Protein AF-A0A2V9KAE6-F1 (afdb_monomer_lite)

pLDDT: mean 86.67, std 17.2, range [32.69, 98.25]

Secondary structure (DSSP, 8-state):
-----------------------PPPTT--EEEEEEEEE-SSSSSSPEEEEEEEEESSTTS--EEEEEEEETTEEEEEEEE-STTTHHHHTSTTSSTT--SHHHHHHHIIIIIGGGSSEEEPP--TTSGGG-TT-TTSHHHHHHHHHHHTT---HHHHHHHHHHHHHHHHTT--EEE--BSSSS-BS-EEEEETTTTEEEEEE--

Structure (mmCIF, N/CA/C/O backbone):
data_AF-A0A2V9KAE6-F1
#
_entry.id   AF-A0A2V9KAE6-F1
#
loop_
_atom_site.group_PDB
_atom_site.id
_atom_site.type_symbol
_atom_site.label_atom_id
_atom_site.label_alt_id
_atom_site.label_comp_id
_atom_site.label_asym_id
_atom_site.label_entity_id
_atom_site.label_seq_id
_atom_site.pdbx_PDB_ins_code
_atom_site.Cartn_x
_atom_site.Cartn_y
_atom_site.Cartn_z
_atom_site.occupancy
_atom_site.B_iso_or_equiv
_atom_site.auth_seq_id
_atom_site.auth_comp_id
_atom_site.auth_asym_id
_atom_site.auth_atom_id
_atom_site.pdbx_PDB_model_num
ATOM 1 N N . MET A 1 1 ? 48.664 -62.049 -4.808 1.00 36.91 1 MET A N 1
ATOM 2 C CA . MET A 1 1 ? 49.756 -61.188 -5.326 1.00 36.91 1 MET A CA 1
ATOM 3 C C . MET A 1 1 ? 49.578 -61.074 -6.838 1.00 36.91 1 MET A C 1
ATOM 5 O O . MET A 1 1 ? 49.327 -62.129 -7.405 1.00 36.91 1 MET A O 1
ATOM 9 N N . PRO A 1 2 ? 49.727 -59.922 -7.524 1.00 39.69 2 PRO A N 1
ATOM 10 C CA . PRO A 1 2 ? 49.912 -58.539 -7.072 1.00 39.69 2 PRO A CA 1
ATOM 11 C C . PRO A 1 2 ? 48.935 -57.511 -7.727 1.00 39.69 2 PRO A C 1
ATOM 13 O O . PRO A 1 2 ? 48.211 -57.827 -8.659 1.00 39.69 2 PRO A O 1
ATOM 16 N N . ARG A 1 3 ? 49.046 -56.255 -7.256 1.00 35.97 3 ARG A N 1
ATOM 17 C CA . ARG A 1 3 ? 48.859 -54.954 -7.949 1.00 35.97 3 ARG A CA 1
ATOM 18 C C . ARG A 1 3 ? 47.460 -54.479 -8.378 1.00 35.97 3 ARG A C 1
ATOM 20 O O . ARG A 1 3 ? 46.882 -54.930 -9.354 1.00 35.97 3 ARG A O 1
ATOM 27 N N . GLY A 1 4 ? 47.058 -53.375 -7.749 1.00 32.69 4 GLY A N 1
ATOM 28 C CA . GLY A 1 4 ? 46.099 -52.412 -8.281 1.00 32.69 4 GLY A CA 1
ATOM 29 C C . GLY A 1 4 ? 46.209 -51.087 -7.531 1.00 32.69 4 GLY A C 1
ATOM 30 O O . GLY A 1 4 ? 45.397 -50.808 -6.658 1.00 32.69 4 GLY A O 1
ATOM 31 N N . ALA A 1 5 ? 47.249 -50.301 -7.825 1.00 42.62 5 ALA A N 1
ATOM 32 C CA . ALA A 1 5 ? 47.353 -48.917 -7.372 1.00 42.62 5 ALA A CA 1
ATOM 33 C C . ALA A 1 5 ? 46.258 -48.089 -8.060 1.00 42.62 5 ALA A C 1
ATOM 35 O O . ALA A 1 5 ? 46.174 -48.085 -9.288 1.00 42.62 5 ALA A O 1
ATOM 36 N N . ARG A 1 6 ? 45.417 -47.400 -7.284 1.00 40.97 6 ARG A N 1
ATOM 37 C CA . ARG A 1 6 ? 44.503 -46.380 -7.804 1.00 40.97 6 ARG A CA 1
ATOM 38 C C . ARG A 1 6 ? 44.942 -45.022 -7.282 1.00 40.97 6 ARG A C 1
ATOM 40 O O . ARG A 1 6 ? 44.901 -44.757 -6.085 1.00 40.97 6 ARG A O 1
ATOM 47 N N . SER A 1 7 ? 45.418 -44.221 -8.225 1.00 38.22 7 SER A N 1
ATOM 48 C CA . SER A 1 7 ? 45.827 -42.834 -8.077 1.00 38.22 7 SER A CA 1
ATOM 49 C C . SER A 1 7 ? 44.697 -41.970 -7.519 1.00 38.22 7 SER A C 1
ATOM 51 O O . SER A 1 7 ? 43.558 -42.056 -7.979 1.00 38.22 7 SER A O 1
ATOM 53 N N . LEU A 1 8 ? 45.044 -41.104 -6.564 1.00 38.28 8 LEU A N 1
ATOM 54 C CA . LEU A 1 8 ? 44.245 -39.941 -6.197 1.00 38.28 8 LEU A CA 1
ATOM 55 C C . LEU A 1 8 ? 44.162 -38.994 -7.401 1.00 38.28 8 LEU A C 1
ATOM 57 O O . LEU A 1 8 ? 45.191 -38.546 -7.904 1.00 38.28 8 LEU A O 1
ATOM 61 N N . ALA A 1 9 ? 42.946 -38.646 -7.813 1.00 39.38 9 ALA A N 1
ATOM 62 C CA . ALA A 1 9 ? 42.693 -37.466 -8.627 1.00 39.38 9 ALA A CA 1
ATOM 63 C C . ALA A 1 9 ? 42.133 -36.378 -7.703 1.00 39.38 9 ALA A C 1
ATOM 65 O O . ALA A 1 9 ? 40.979 -36.432 -7.284 1.00 39.38 9 ALA A O 1
ATOM 66 N N . VAL A 1 10 ? 42.983 -35.414 -7.352 1.00 39.69 10 VAL A N 1
ATOM 67 C CA . VAL A 1 10 ? 42.568 -34.154 -6.734 1.00 39.69 10 VAL A CA 1
ATOM 68 C C . VAL A 1 10 ? 42.030 -33.282 -7.864 1.00 39.69 10 VAL A C 1
ATOM 70 O O . VAL A 1 10 ? 42.794 -32.755 -8.667 1.00 39.69 10 VAL A O 1
ATOM 73 N N . LEU A 1 11 ? 40.706 -33.181 -7.963 1.00 40.12 11 LEU A N 1
ATOM 74 C CA . LEU A 1 11 ? 40.039 -32.210 -8.824 1.00 40.12 11 LEU A CA 1
ATOM 75 C C . LEU A 1 11 ? 39.982 -30.880 -8.072 1.00 40.12 11 LEU A C 1
ATOM 77 O O . LEU A 1 11 ? 39.061 -30.606 -7.305 1.00 40.12 11 LEU A O 1
ATOM 81 N N . THR A 1 12 ? 41.003 -30.056 -8.284 1.00 44.03 12 THR A N 1
ATOM 82 C CA . THR A 1 12 ? 40.971 -28.619 -8.016 1.00 44.03 12 THR A CA 1
ATOM 83 C C . THR A 1 12 ? 39.949 -27.983 -8.957 1.00 44.03 12 THR A C 1
ATOM 85 O O . THR A 1 12 ? 40.260 -27.579 -10.075 1.00 44.03 12 THR A O 1
ATOM 88 N N . GLY A 1 13 ? 38.693 -27.934 -8.514 1.00 38.41 13 GLY A N 1
ATOM 89 C CA . GLY A 1 13 ? 37.654 -27.138 -9.150 1.00 38.41 13 GLY A CA 1
ATOM 90 C C . GLY A 1 13 ? 37.946 -25.660 -8.923 1.00 38.41 13 GLY A C 1
ATOM 91 O O . GLY A 1 13 ? 37.670 -25.126 -7.852 1.00 38.41 13 GLY A O 1
ATOM 92 N N . ALA A 1 14 ? 38.532 -25.008 -9.924 1.00 42.75 14 ALA A N 1
ATOM 93 C CA . ALA A 1 14 ? 38.580 -23.559 -9.993 1.00 42.75 14 ALA A CA 1
ATOM 94 C C . ALA A 1 14 ? 37.137 -23.032 -10.047 1.00 42.75 14 ALA A C 1
ATOM 96 O O . ALA A 1 14 ? 36.443 -23.214 -11.048 1.00 42.75 14 ALA A O 1
ATOM 97 N N . LEU A 1 15 ? 36.677 -22.393 -8.966 1.00 41.81 15 LEU A N 1
ATOM 98 C CA . LEU A 1 15 ? 35.496 -21.540 -9.014 1.00 41.81 15 LEU A CA 1
ATOM 99 C C . LEU A 1 15 ? 35.816 -20.368 -9.945 1.00 41.81 15 LEU A C 1
ATOM 101 O O . LEU A 1 15 ? 36.461 -19.395 -9.556 1.00 41.81 15 LEU A O 1
ATOM 105 N N . LEU A 1 16 ? 35.361 -20.472 -11.191 1.00 43.22 16 LEU A N 1
ATOM 106 C CA . LEU A 1 16 ? 35.148 -19.315 -12.044 1.00 43.22 16 LEU A CA 1
ATOM 107 C C . LEU A 1 16 ? 34.057 -18.477 -11.376 1.00 43.22 16 LEU A C 1
ATOM 109 O O . LEU A 1 16 ? 32.868 -18.772 -11.489 1.00 43.22 16 LEU A O 1
ATOM 113 N N . ALA A 1 17 ? 34.478 -17.448 -10.644 1.00 42.97 17 ALA A N 1
ATOM 114 C CA . ALA A 1 17 ? 33.617 -16.344 -10.266 1.00 42.97 17 ALA A CA 1
ATOM 115 C C . ALA A 1 17 ? 33.160 -15.665 -11.564 1.00 42.97 17 ALA A C 1
ATOM 117 O O . ALA A 1 17 ? 33.850 -14.813 -12.123 1.00 42.97 17 ALA A O 1
ATOM 118 N N . GLY A 1 18 ? 32.021 -16.115 -12.089 1.00 39.06 18 GLY A N 1
ATOM 119 C CA . GLY A 1 18 ? 31.332 -15.443 -13.172 1.00 39.06 18 GLY A CA 1
ATOM 120 C C . GLY A 1 18 ? 30.967 -14.044 -12.702 1.00 39.06 18 GLY A C 1
ATOM 121 O O . GLY A 1 18 ? 30.082 -13.872 -11.867 1.00 39.06 18 GLY A O 1
ATOM 122 N N . LEU A 1 19 ? 31.672 -13.047 -13.233 1.00 41.91 19 LEU A N 1
ATOM 123 C CA . LEU A 1 19 ? 31.212 -11.669 -13.293 1.00 41.91 19 LEU A CA 1
ATOM 124 C C . LEU A 1 19 ? 29.845 -11.694 -13.978 1.00 41.91 19 LEU A C 1
ATOM 126 O O . LEU A 1 19 ? 29.756 -11.773 -15.202 1.00 41.91 19 LEU A O 1
ATOM 130 N N . SER A 1 20 ? 28.778 -11.703 -13.182 1.00 36.53 20 SER A N 1
ATOM 131 C CA . SER A 1 20 ? 27.414 -11.609 -13.681 1.00 36.53 20 SER A CA 1
ATOM 132 C C . SER A 1 20 ? 27.235 -10.194 -14.225 1.00 36.53 20 SER A C 1
ATOM 134 O O . SER A 1 20 ? 26.871 -9.265 -13.502 1.00 36.53 20 SER A O 1
ATOM 136 N N . CYS A 1 21 ? 27.599 -9.995 -15.495 1.00 46.00 21 CYS A N 1
ATOM 137 C CA . CYS A 1 21 ? 27.176 -8.835 -16.258 1.00 46.00 21 CYS A CA 1
ATOM 138 C C . CYS A 1 21 ? 25.651 -8.811 -16.170 1.00 46.00 21 CYS A C 1
ATOM 140 O O . CYS A 1 21 ? 24.989 -9.662 -16.760 1.00 46.00 21 CYS A O 1
ATOM 142 N N . ARG A 1 22 ? 25.100 -7.866 -15.398 1.00 51.75 22 ARG A N 1
ATOM 143 C CA . ARG A 1 22 ? 23.669 -7.557 -15.383 1.00 51.75 22 ARG A CA 1
ATOM 144 C C . ARG A 1 22 ? 23.291 -7.140 -16.805 1.00 51.75 22 ARG A C 1
ATOM 146 O O . ARG A 1 22 ? 23.444 -5.982 -17.177 1.00 51.75 22 ARG A O 1
ATOM 153 N N . HIS A 1 23 ? 22.913 -8.108 -17.631 1.00 60.72 23 HIS A N 1
ATOM 154 C CA . HIS A 1 23 ? 22.493 -7.866 -18.998 1.00 60.72 23 HIS A CA 1
ATOM 155 C C . HIS A 1 23 ? 21.131 -7.180 -18.920 1.00 60.72 23 HIS A C 1
ATOM 157 O O . HIS A 1 23 ? 20.137 -7.803 -18.546 1.00 60.72 23 HIS A O 1
ATOM 163 N N . VAL A 1 24 ? 21.104 -5.875 -19.189 1.00 65.62 24 VAL A N 1
ATOM 164 C CA . VAL A 1 24 ? 19.847 -5.161 -19.414 1.00 65.62 24 VAL A CA 1
ATOM 165 C C . VAL A 1 24 ? 19.240 -5.783 -20.676 1.00 65.62 24 VAL A C 1
ATOM 167 O O . VAL A 1 24 ? 19.932 -5.808 -21.697 1.00 65.62 24 VAL A O 1
ATOM 170 N N . PRO A 1 25 ? 18.021 -6.349 -20.614 1.00 67.25 25 PRO A N 1
ATOM 171 C CA . PRO A 1 25 ? 17.408 -6.968 -21.779 1.00 67.25 25 PRO A CA 1
ATOM 172 C C . PRO A 1 25 ? 17.311 -5.965 -22.930 1.00 67.25 25 PRO A C 1
ATOM 174 O O . PRO A 1 25 ? 17.174 -4.763 -22.679 1.00 67.25 25 PRO A O 1
ATOM 177 N N . PRO A 1 26 ? 17.338 -6.431 -24.187 1.00 74.69 26 PRO A N 1
ATOM 178 C CA . PRO A 1 26 ? 17.047 -5.574 -25.322 1.00 74.69 26 PRO A CA 1
ATOM 179 C C . PRO A 1 26 ? 15.709 -4.830 -25.140 1.00 74.69 26 PRO A C 1
ATOM 181 O O . PRO A 1 26 ? 14.767 -5.428 -24.614 1.00 74.69 26 PRO A O 1
ATOM 184 N N . PRO A 1 27 ? 15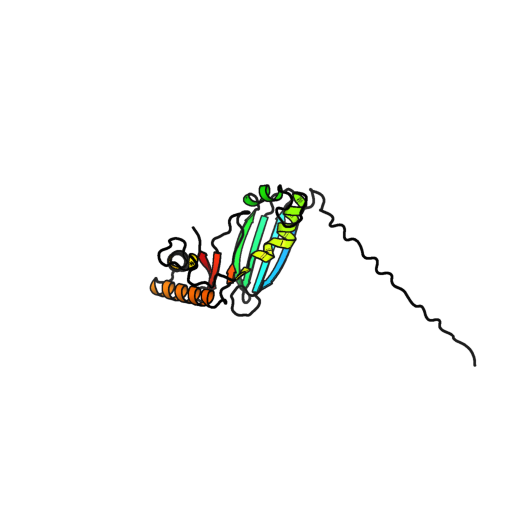.592 -3.581 -25.625 1.00 73.00 27 PRO A N 1
ATOM 185 C CA . PRO A 1 27 ? 14.381 -2.754 -25.572 1.00 73.00 27 PRO A CA 1
ATOM 186 C C . PRO A 1 27 ? 13.070 -3.469 -25.922 1.00 73.00 27 PRO A C 1
ATOM 188 O O . PRO A 1 27 ? 12.042 -3.211 -25.301 1.00 73.00 27 PRO A O 1
ATOM 191 N N . GLU A 1 28 ? 13.111 -4.384 -26.890 1.00 81.06 28 GLU A N 1
ATOM 192 C CA . GLU A 1 28 ? 11.939 -5.111 -27.397 1.00 81.06 28 GLU A CA 1
ATOM 193 C C . GLU A 1 28 ? 11.524 -6.309 -26.537 1.00 81.06 28 GLU A C 1
ATOM 195 O O . GLU A 1 28 ? 10.551 -6.987 -26.846 1.00 81.06 28 GLU A O 1
ATOM 200 N N . THR A 1 29 ? 12.246 -6.588 -25.451 1.00 83.62 29 THR A N 1
ATOM 201 C CA . THR A 1 29 ? 11.921 -7.715 -24.575 1.00 83.62 29 THR A CA 1
ATOM 202 C C . THR A 1 29 ? 10.649 -7.391 -23.788 1.00 83.62 29 THR A C 1
ATOM 204 O O . THR A 1 29 ? 10.664 -6.398 -23.046 1.00 83.62 29 THR A O 1
ATOM 207 N N . PRO A 1 30 ? 9.576 -8.194 -23.913 1.00 89.19 30 PRO A N 1
ATOM 208 C CA . PRO A 1 30 ? 8.393 -8.039 -23.079 1.00 89.19 30 PRO A CA 1
ATOM 209 C C . PRO A 1 30 ? 8.723 -8.350 -21.616 1.00 89.19 30 PRO A C 1
ATOM 211 O O . PRO A 1 30 ? 9.639 -9.121 -21.313 1.00 89.19 30 PRO A O 1
ATOM 214 N N . LEU A 1 31 ? 7.964 -7.745 -20.709 1.00 90.25 31 LEU A N 1
ATOM 215 C CA . LEU A 1 31 ? 7.979 -8.062 -19.290 1.00 90.25 31 LEU A CA 1
ATOM 216 C C . LEU A 1 31 ? 6.714 -8.851 -18.969 1.00 90.25 31 LEU A C 1
ATOM 218 O O . LEU A 1 31 ? 5.619 -8.328 -19.104 1.00 90.25 31 LEU A O 1
ATOM 222 N N . ASP A 1 32 ? 6.882 -10.089 -18.530 1.00 93.94 32 ASP A N 1
ATOM 223 C CA . ASP A 1 32 ? 5.837 -10.886 -17.893 1.00 93.94 32 ASP A CA 1
ATOM 224 C C . ASP A 1 32 ? 6.492 -11.533 -16.674 1.00 93.94 32 ASP A C 1
ATOM 226 O O . ASP A 1 32 ? 7.408 -12.355 -16.800 1.00 93.94 32 ASP A O 1
ATOM 230 N N . ALA A 1 33 ? 6.138 -11.042 -15.491 1.00 93.88 33 ALA A N 1
ATOM 231 C CA . ALA A 1 33 ? 6.747 -11.484 -14.251 1.00 93.88 33 ALA A CA 1
ATOM 232 C C . ALA A 1 33 ? 5.723 -11.537 -13.123 1.00 93.88 33 ALA A C 1
ATOM 234 O O . ALA A 1 33 ? 4.909 -10.636 -12.944 1.00 93.88 33 ALA A O 1
ATOM 235 N N . THR A 1 34 ? 5.825 -12.585 -12.311 1.00 96.69 34 THR A N 1
ATOM 236 C CA . THR A 1 34 ? 5.147 -12.678 -11.018 1.00 96.69 34 THR A CA 1
ATOM 237 C C . THR A 1 34 ? 6.206 -12.664 -9.931 1.00 96.69 34 THR A C 1
ATOM 239 O O . THR A 1 34 ? 7.100 -13.512 -9.915 1.00 96.69 34 THR A O 1
ATOM 242 N N . LEU A 1 35 ? 6.117 -11.685 -9.040 1.00 95.62 35 LEU A N 1
ATOM 243 C CA . LEU A 1 35 ? 6.974 -11.558 -7.872 1.00 95.62 35 LEU A CA 1
ATOM 244 C C . LEU A 1 35 ? 6.158 -11.880 -6.627 1.00 95.62 35 LEU A C 1
ATOM 246 O O . LEU A 1 35 ? 4.999 -11.490 -6.522 1.00 95.62 35 LEU A O 1
ATOM 250 N N . GLU A 1 36 ? 6.776 -12.562 -5.672 1.00 95.94 36 GLU A N 1
ATOM 251 C CA . GLU A 1 36 ? 6.122 -12.951 -4.428 1.00 95.94 36 GLU A CA 1
ATOM 252 C C . GLU A 1 36 ? 7.011 -12.617 -3.232 1.00 95.94 36 GLU A C 1
ATOM 254 O O . GLU A 1 36 ? 8.229 -12.817 -3.261 1.00 95.94 36 GLU A O 1
ATOM 259 N N . ARG A 1 37 ? 6.387 -12.115 -2.167 1.00 95.25 37 ARG A N 1
ATOM 260 C CA . ARG A 1 37 ? 7.003 -11.893 -0.861 1.00 95.25 37 ARG A CA 1
ATOM 261 C C . ARG A 1 37 ? 6.105 -12.488 0.218 1.00 95.25 37 ARG A C 1
ATOM 263 O O . ARG A 1 37 ? 4.908 -12.224 0.246 1.00 95.25 37 ARG A O 1
ATOM 270 N N . SER A 1 38 ? 6.712 -13.238 1.132 1.00 95.69 38 SER A N 1
ATOM 271 C CA . SER A 1 38 ? 6.064 -13.692 2.362 1.00 95.69 38 SER A CA 1
ATOM 272 C C . SER A 1 38 ? 6.420 -12.735 3.500 1.00 95.69 38 SER A C 1
ATOM 274 O O . SER A 1 38 ? 7.602 -12.491 3.760 1.00 95.69 38 SER A O 1
ATOM 276 N N . VAL A 1 39 ? 5.411 -12.124 4.114 1.00 94.88 39 VAL A N 1
ATOM 277 C CA . VAL A 1 39 ? 5.551 -11.170 5.223 1.00 94.88 39 VAL A CA 1
ATOM 278 C C . VAL A 1 39 ? 4.224 -11.092 5.968 1.00 94.88 39 VAL A C 1
ATOM 280 O O . VAL A 1 39 ? 3.176 -11.153 5.341 1.00 94.88 39 VAL A O 1
ATOM 283 N N . ASP A 1 40 ? 4.261 -10.963 7.289 1.00 94.19 40 ASP A N 1
ATOM 284 C CA . ASP A 1 40 ? 3.068 -10.666 8.085 1.00 94.19 40 ASP A CA 1
ATOM 285 C C . ASP A 1 40 ? 2.534 -9.283 7.674 1.00 94.19 40 ASP A C 1
ATOM 287 O O . ASP A 1 40 ? 3.239 -8.289 7.833 1.00 94.19 40 ASP A O 1
ATOM 291 N N . VAL A 1 41 ? 1.345 -9.212 7.070 1.00 93.50 41 VAL A N 1
ATOM 292 C CA . VAL A 1 41 ? 0.683 -7.941 6.707 1.00 93.50 41 VAL A CA 1
ATOM 293 C C . VAL A 1 41 ? -0.518 -7.658 7.595 1.00 93.50 41 VAL A C 1
ATOM 295 O O . VAL A 1 41 ? -0.918 -6.505 7.765 1.00 93.50 41 VAL A O 1
ATOM 298 N N . THR A 1 42 ? -1.100 -8.707 8.172 1.00 93.62 42 THR A N 1
ATOM 299 C CA . THR A 1 42 ? -2.253 -8.607 9.061 1.00 93.62 42 THR A CA 1
ATOM 300 C C . THR A 1 42 ? -1.857 -8.262 10.494 1.00 93.62 42 THR A C 1
ATOM 302 O O . THR A 1 42 ? -2.706 -7.786 11.252 1.00 93.62 42 THR A O 1
ATOM 305 N N . GLY A 1 43 ? -0.571 -8.395 10.832 1.00 89.50 43 GLY A N 1
ATOM 306 C CA . GLY A 1 43 ? 0.085 -8.289 12.141 1.00 89.50 43 GLY A CA 1
ATOM 307 C C . GLY A 1 43 ? -0.440 -9.265 13.180 1.00 89.50 43 GLY A C 1
ATOM 308 O O . GLY A 1 43 ? -0.551 -8.901 14.354 1.00 89.50 43 GLY A O 1
ATOM 309 N N . ASP A 1 44 ? -0.817 -10.464 12.742 1.00 90.75 44 ASP A N 1
ATOM 310 C CA . ASP A 1 44 ? -1.198 -11.572 13.617 1.00 90.75 44 ASP A CA 1
ATOM 311 C C . ASP A 1 44 ? -0.009 -12.482 13.984 1.00 90.75 44 ASP A C 1
ATOM 313 O O . ASP A 1 44 ? -0.165 -13.394 14.798 1.00 90.75 44 ASP A O 1
ATOM 317 N N . GLY A 1 45 ? 1.188 -12.175 13.473 1.00 91.12 45 GLY A N 1
ATOM 318 C CA . GLY A 1 45 ? 2.419 -12.925 13.697 1.00 91.12 45 GLY A CA 1
ATOM 319 C C . GLY A 1 45 ? 2.650 -14.054 12.694 1.00 91.12 45 GLY A C 1
ATOM 320 O O . GLY A 1 45 ? 3.717 -14.670 12.738 1.00 91.12 45 GLY A O 1
ATOM 321 N N . GLU A 1 46 ? 1.701 -14.318 11.794 1.00 93.50 46 GLU A N 1
ATOM 322 C CA . GLU A 1 46 ? 1.823 -15.326 10.748 1.00 93.50 46 GLU A CA 1
ATOM 323 C C . GLU A 1 46 ? 2.170 -14.677 9.398 1.00 93.50 46 GLU A C 1
ATOM 325 O O . GLU A 1 46 ? 1.776 -13.550 9.107 1.00 93.50 46 GLU A O 1
ATOM 330 N N . PRO A 1 47 ? 2.946 -15.359 8.542 1.00 95.19 47 PRO A N 1
ATOM 331 C CA . PRO A 1 47 ? 3.277 -14.827 7.232 1.00 95.19 47 PRO A CA 1
ATOM 332 C C . PRO A 1 47 ? 2.065 -14.825 6.291 1.00 95.19 47 PRO A C 1
ATOM 334 O O . PRO A 1 47 ? 1.484 -15.872 6.001 1.00 95.19 47 PRO A O 1
ATOM 337 N N . ASP A 1 48 ? 1.783 -13.665 5.705 1.00 96.44 48 ASP A N 1
ATOM 338 C CA . ASP A 1 48 ? 0.849 -13.495 4.597 1.00 96.44 48 ASP A CA 1
ATOM 339 C C . ASP A 1 48 ? 1.599 -13.491 3.252 1.00 96.44 48 ASP A C 1
ATOM 341 O O . ASP A 1 48 ? 2.832 -13.377 3.190 1.00 96.44 48 ASP A O 1
ATOM 345 N N . ARG A 1 49 ? 0.865 -13.643 2.145 1.00 97.19 49 ARG A N 1
ATOM 346 C CA . ARG A 1 49 ? 1.442 -13.709 0.794 1.00 97.19 49 ARG A CA 1
ATOM 347 C C . ARG A 1 49 ? 1.122 -12.439 0.014 1.00 97.19 49 ARG A C 1
ATOM 349 O O . ARG A 1 49 ? -0.037 -12.141 -0.254 1.00 97.19 49 ARG A O 1
ATOM 356 N N . VAL A 1 50 ? 2.163 -11.711 -0.382 1.00 97.00 50 VAL A N 1
ATOM 357 C CA . VAL A 1 50 ? 2.086 -10.502 -1.213 1.00 97.00 50 VAL A CA 1
ATOM 358 C C . VAL A 1 50 ? 2.572 -10.849 -2.614 1.00 97.00 50 VAL A C 1
ATOM 360 O O . VAL A 1 50 ? 3.721 -11.257 -2.787 1.00 97.00 50 VAL A O 1
ATOM 363 N N . VAL A 1 51 ? 1.709 -10.689 -3.613 1.00 96.88 51 VAL A N 1
ATOM 364 C CA . VAL A 1 51 ? 1.975 -11.060 -5.006 1.00 96.88 51 VAL A CA 1
ATOM 365 C C . VAL A 1 51 ? 1.878 -9.831 -5.892 1.00 96.88 51 VAL A C 1
ATOM 367 O O . VAL A 1 51 ? 0.900 -9.093 -5.833 1.00 96.88 51 VAL A O 1
ATOM 370 N N . LEU A 1 52 ? 2.884 -9.624 -6.734 1.00 96.81 52 LEU A N 1
ATOM 371 C CA . LEU A 1 52 ? 2.907 -8.567 -7.731 1.00 96.81 52 LEU A CA 1
ATOM 372 C C . LEU A 1 52 ? 3.044 -9.178 -9.121 1.00 96.81 52 LEU A C 1
ATOM 374 O O . LEU A 1 52 ? 4.067 -9.777 -9.452 1.00 96.81 52 LEU A O 1
ATOM 378 N N . TYR A 1 53 ? 2.015 -8.991 -9.932 1.00 96.81 53 TYR A N 1
ATOM 379 C CA . TYR A 1 53 ? 2.013 -9.333 -11.345 1.00 96.81 53 TYR A CA 1
ATOM 380 C C . TYR A 1 53 ? 2.435 -8.110 -12.150 1.00 96.81 53 TYR A C 1
ATOM 382 O O . TYR A 1 53 ? 1.968 -7.004 -11.876 1.00 96.81 53 TYR A O 1
ATOM 390 N N . LEU A 1 54 ? 3.313 -8.313 -13.123 1.00 95.94 54 LEU A N 1
ATOM 391 C CA . LEU A 1 54 ? 3.894 -7.278 -13.967 1.00 95.94 54 LEU A CA 1
ATOM 392 C C . LEU A 1 54 ? 3.746 -7.682 -15.429 1.00 95.94 54 LEU A C 1
ATOM 394 O O . LEU A 1 54 ? 4.170 -8.774 -15.804 1.00 95.94 54 LEU A O 1
ATOM 398 N N . GLU A 1 55 ? 3.220 -6.777 -16.244 1.00 96.50 55 GLU A N 1
ATOM 399 C CA . GLU A 1 55 ? 3.024 -6.983 -17.674 1.00 96.50 55 GLU A CA 1
ATOM 400 C C . GLU A 1 55 ? 3.440 -5.737 -18.466 1.00 96.50 55 GLU A C 1
ATOM 402 O O . GLU A 1 55 ? 3.005 -4.622 -18.182 1.00 96.50 55 GLU A O 1
ATOM 407 N N . ALA A 1 56 ? 4.273 -5.918 -19.488 1.00 94.62 56 ALA A N 1
ATOM 408 C CA . ALA A 1 56 ? 4.568 -4.905 -20.493 1.00 94.62 56 ALA A CA 1
ATOM 409 C C . ALA A 1 56 ? 4.921 -5.563 -21.828 1.00 94.62 56 ALA A C 1
ATOM 411 O O . ALA A 1 56 ? 5.670 -6.539 -21.886 1.00 94.62 56 ALA A O 1
ATOM 412 N N . ILE A 1 57 ? 4.461 -4.973 -22.930 1.00 93.06 57 ILE A N 1
ATOM 413 C CA . ILE A 1 57 ? 4.755 -5.477 -24.281 1.00 93.06 57 ILE A CA 1
ATOM 414 C C . ILE A 1 57 ? 6.227 -5.295 -24.687 1.00 93.06 57 ILE A C 1
ATOM 416 O O . ILE A 1 57 ? 6.691 -5.931 -25.628 1.00 93.06 57 ILE A O 1
ATOM 420 N N . SER A 1 58 ? 6.962 -4.414 -24.002 1.00 90.94 58 SER A N 1
ATOM 421 C CA . SER A 1 58 ? 8.394 -4.177 -24.190 1.00 90.94 58 SER A CA 1
ATOM 422 C C . SER A 1 58 ? 8.985 -3.478 -22.962 1.00 90.94 58 SER A C 1
ATOM 424 O O . SER A 1 58 ? 8.252 -2.994 -22.101 1.00 90.94 58 SER A O 1
ATOM 426 N N . SER A 1 59 ? 10.311 -3.355 -22.892 1.00 84.69 59 SER A N 1
ATOM 427 C CA . SER A 1 59 ? 10.985 -2.717 -21.751 1.00 84.69 59 SER A CA 1
ATOM 428 C C . SER A 1 59 ? 10.831 -1.183 -21.719 1.00 84.69 59 SER A C 1
ATOM 430 O O . SER A 1 59 ? 11.114 -0.567 -20.693 1.00 84.69 59 SER A O 1
ATOM 432 N N . HIS A 1 60 ? 10.377 -0.566 -22.819 1.00 86.56 60 HIS A N 1
ATOM 433 C CA . HIS A 1 60 ? 10.028 0.864 -22.892 1.00 86.56 60 HIS A CA 1
ATOM 434 C C . HIS A 1 60 ? 8.527 1.135 -22.805 1.00 86.56 60 HIS A C 1
ATOM 436 O O . HIS A 1 60 ? 8.130 2.284 -22.630 1.00 86.56 60 HIS A O 1
ATOM 442 N N . ALA A 1 61 ? 7.691 0.112 -22.978 1.00 90.88 61 ALA A N 1
ATOM 443 C CA . ALA A 1 61 ? 6.255 0.278 -22.851 1.00 90.88 61 ALA A CA 1
ATOM 444 C C . ALA A 1 61 ? 5.869 0.554 -21.388 1.00 90.88 61 ALA A C 1
ATOM 446 O O . ALA A 1 61 ? 6.641 0.227 -20.473 1.00 90.88 61 ALA A O 1
ATOM 447 N N . PRO A 1 62 ? 4.682 1.138 -21.154 1.00 92.25 62 PRO A N 1
ATOM 448 C CA . PRO A 1 62 ? 4.126 1.204 -19.817 1.00 92.25 62 PRO A CA 1
ATOM 449 C C . PRO A 1 62 ? 4.045 -0.187 -19.184 1.00 92.25 62 PRO A C 1
ATOM 451 O O . PRO A 1 62 ? 3.673 -1.158 -19.849 1.00 92.25 62 PRO A O 1
ATOM 454 N N . VAL A 1 63 ? 4.423 -0.278 -17.913 1.00 94.44 63 VAL A N 1
ATOM 455 C CA . VAL A 1 63 ? 4.294 -1.499 -17.115 1.00 94.44 63 VAL A CA 1
ATOM 456 C C . VAL A 1 63 ? 2.950 -1.457 -16.412 1.00 94.44 63 VAL A C 1
ATOM 458 O O . VAL A 1 63 ? 2.733 -0.649 -15.511 1.00 94.44 63 VAL A O 1
ATOM 461 N N . HIS A 1 64 ? 2.060 -2.357 -16.805 1.00 95.38 64 HIS A N 1
ATOM 462 C CA . HIS A 1 64 ? 0.842 -2.646 -16.068 1.00 95.38 64 HIS A CA 1
ATOM 463 C C . HIS A 1 64 ? 1.171 -3.586 -14.916 1.00 95.38 64 HIS A C 1
ATOM 465 O O . HIS A 1 64 ? 1.953 -4.527 -15.067 1.00 95.38 64 HIS A O 1
ATOM 471 N N . TRP A 1 65 ? 0.582 -3.339 -13.754 1.00 94.81 65 TRP A N 1
ATOM 472 C CA . TRP A 1 65 ? 0.841 -4.157 -12.585 1.00 94.81 65 TRP A CA 1
ATOM 473 C C . TRP A 1 65 ? -0.393 -4.353 -11.718 1.00 94.81 65 TRP A C 1
ATOM 475 O O . TRP A 1 65 ? -1.288 -3.510 -11.646 1.00 94.81 65 TRP A O 1
ATOM 485 N N . LEU A 1 66 ? -0.427 -5.507 -11.060 1.00 96.38 66 LEU A N 1
ATOM 486 C CA . LEU A 1 66 ? -1.482 -5.928 -10.151 1.00 96.38 66 LEU A CA 1
ATOM 487 C C . LEU A 1 66 ? -0.837 -6.424 -8.860 1.00 96.38 66 LEU A C 1
ATOM 489 O O . LEU A 1 66 ? -0.069 -7.381 -8.876 1.00 96.38 66 LEU A O 1
ATOM 493 N N . LEU A 1 67 ? -1.176 -5.781 -7.751 1.00 97.19 67 LEU A N 1
ATOM 494 C CA . LEU A 1 67 ? -0.810 -6.191 -6.405 1.00 97.19 67 LEU A CA 1
ATOM 495 C C . LEU A 1 67 ? -1.975 -6.946 -5.765 1.00 97.19 67 LEU A C 1
ATOM 497 O O . LEU A 1 67 ? -3.088 -6.423 -5.687 1.00 97.19 67 LEU A O 1
ATOM 501 N N . GLU A 1 68 ? -1.702 -8.143 -5.260 1.00 97.62 68 GLU A N 1
ATOM 502 C CA . GLU A 1 68 ? -2.621 -8.934 -4.447 1.00 97.62 68 GLU A CA 1
ATOM 503 C C . GLU A 1 68 ? -1.990 -9.272 -3.102 1.00 97.62 68 GLU A C 1
ATOM 505 O O . GLU A 1 68 ? -0.800 -9.572 -3.010 1.00 97.62 68 GLU A O 1
ATOM 510 N N . ILE A 1 69 ? -2.807 -9.246 -2.053 1.00 97.62 69 ILE A N 1
ATOM 511 C CA . ILE A 1 69 ? -2.415 -9.727 -0.732 1.00 97.62 69 ILE A CA 1
ATOM 512 C C . ILE A 1 69 ? -3.394 -10.810 -0.319 1.00 97.62 69 ILE A C 1
ATOM 514 O O . ILE A 1 69 ? -4.604 -10.576 -0.245 1.00 97.62 69 ILE A O 1
ATOM 518 N N . GLU A 1 70 ? -2.851 -11.986 -0.044 1.00 96.69 70 GLU A N 1
ATOM 519 C CA . GLU A 1 70 ? -3.575 -13.140 0.452 1.00 96.69 70 GLU A CA 1
ATOM 520 C C . GLU A 1 70 ? -3.227 -13.372 1.921 1.00 96.69 70 GLU A C 1
ATOM 522 O O . GLU A 1 70 ? -2.065 -13.576 2.271 1.00 96.69 70 GLU A O 1
ATOM 527 N N . ALA A 1 71 ? -4.258 -13.379 2.759 1.00 95.00 71 ALA A N 1
ATOM 528 C CA . ALA A 1 71 ? -4.168 -13.694 4.174 1.00 95.00 71 ALA A CA 1
ATOM 529 C C . ALA A 1 71 ? -5.136 -14.834 4.489 1.00 95.00 71 ALA A C 1
ATOM 531 O O . ALA A 1 71 ? -6.317 -14.795 4.122 1.00 95.00 71 ALA A O 1
ATOM 532 N N . ARG A 1 72 ? -4.637 -15.876 5.164 1.00 90.94 72 ARG A N 1
ATOM 533 C CA . ARG A 1 72 ? -5.432 -17.044 5.594 1.00 90.94 72 ARG A CA 1
ATOM 534 C C . ARG A 1 72 ? -6.273 -17.667 4.463 1.00 90.94 72 ARG A C 1
ATOM 536 O O . ARG A 1 72 ? -7.450 -17.983 4.648 1.00 90.94 72 ARG A O 1
ATOM 543 N N . GLY A 1 73 ? -5.679 -17.814 3.278 1.00 90.31 73 GLY A N 1
ATOM 544 C CA . GLY A 1 73 ? -6.324 -18.429 2.112 1.00 90.31 73 GLY A CA 1
ATOM 545 C C . GLY A 1 73 ? -7.353 -17.546 1.396 1.00 90.31 73 GLY A C 1
ATOM 546 O O . GLY A 1 73 ? -8.164 -18.061 0.626 1.00 90.31 73 GLY A O 1
ATOM 547 N N . ARG A 1 74 ? -7.390 -16.236 1.678 1.00 94.12 74 ARG A N 1
ATOM 548 C CA . ARG A 1 74 ? -8.321 -15.282 1.056 1.00 94.12 74 ARG A CA 1
ATOM 549 C C . ARG A 1 74 ? -7.582 -14.042 0.575 1.00 94.12 74 ARG A C 1
ATOM 551 O O . ARG A 1 74 ? -6.731 -13.519 1.285 1.00 94.12 74 ARG A O 1
ATOM 558 N N . ILE A 1 75 ? -7.966 -13.527 -0.591 1.00 95.75 75 ILE A N 1
ATOM 559 C CA . ILE A 1 75 ? -7.496 -12.223 -1.069 1.00 95.75 75 ILE A CA 1
ATOM 560 C C . ILE A 1 75 ? -8.149 -11.137 -0.208 1.00 95.75 75 ILE A C 1
ATOM 562 O O . ILE A 1 75 ? -9.371 -10.990 -0.213 1.00 95.75 75 ILE A O 1
ATOM 566 N N . VAL A 1 76 ? -7.331 -10.392 0.533 1.00 95.50 76 VAL A N 1
ATOM 567 C CA . VAL A 1 76 ? -7.754 -9.307 1.439 1.00 95.50 76 VAL A CA 1
ATOM 568 C C . VAL A 1 76 ? -7.435 -7.916 0.887 1.00 95.50 76 VAL A C 1
ATOM 570 O O . VAL A 1 76 ? -7.944 -6.916 1.396 1.00 95.50 76 VAL A O 1
ATOM 573 N N . PHE A 1 77 ? -6.624 -7.844 -0.171 1.00 96.94 77 PHE A N 1
ATOM 574 C CA . PHE A 1 77 ? -6.337 -6.619 -0.908 1.00 96.94 77 PHE A CA 1
ATOM 575 C C . PHE A 1 77 ? -6.056 -6.919 -2.376 1.00 96.94 77 PHE A C 1
ATOM 577 O O . PHE A 1 77 ? -5.391 -7.906 -2.695 1.00 96.94 77 PHE A O 1
ATOM 584 N N . ARG A 1 78 ? -6.533 -6.037 -3.256 1.00 96.88 78 ARG A N 1
ATOM 585 C CA . ARG A 1 78 ? -6.247 -6.071 -4.688 1.00 96.88 78 ARG A CA 1
ATOM 586 C C . ARG A 1 78 ? -6.173 -4.648 -5.228 1.00 96.88 78 ARG A C 1
ATOM 588 O O . ARG A 1 78 ? -7.111 -3.879 -5.032 1.00 96.88 78 ARG A O 1
ATOM 595 N N . TYR A 1 79 ? -5.092 -4.316 -5.925 1.00 95.38 79 TYR A N 1
ATOM 596 C CA . TYR A 1 79 ? -4.913 -3.014 -6.567 1.00 95.38 79 TYR A CA 1
ATOM 597 C C . TYR A 1 79 ? -4.212 -3.162 -7.911 1.00 95.38 79 TYR A C 1
ATOM 599 O O . TYR A 1 79 ? -3.225 -3.883 -8.018 1.00 95.38 79 TYR A O 1
ATOM 607 N N . GLN A 1 80 ? -4.720 -2.472 -8.927 1.00 95.06 80 GLN A N 1
ATOM 608 C CA . GLN A 1 80 ? -4.177 -2.491 -10.279 1.00 95.06 80 GLN A CA 1
ATOM 609 C C . GLN A 1 80 ? -3.860 -1.066 -10.723 1.00 95.06 80 GLN A C 1
ATOM 611 O O . GLN A 1 80 ? -4.663 -0.160 -10.504 1.00 95.06 80 GLN A O 1
ATOM 616 N N . SER A 1 81 ? -2.715 -0.888 -11.374 1.00 93.69 81 SER A N 1
ATOM 617 C CA . SER A 1 81 ? -2.294 0.389 -11.950 1.00 93.69 81 SER A CA 1
ATOM 618 C C . SER A 1 81 ? -1.350 0.157 -13.131 1.00 93.69 81 SER A C 1
ATOM 620 O O . SER A 1 81 ? -1.012 -0.977 -13.475 1.00 93.69 81 SER A O 1
ATOM 622 N N . ASP A 1 82 ? -0.929 1.243 -13.763 1.00 92.31 82 ASP A N 1
ATOM 623 C CA . ASP A 1 82 ? 0.238 1.287 -14.635 1.00 92.31 82 ASP A CA 1
ATOM 624 C C . ASP A 1 82 ? 1.314 2.218 -14.058 1.00 92.31 82 ASP A C 1
ATOM 626 O O . ASP A 1 82 ? 1.214 2.671 -12.909 1.00 92.31 82 ASP A O 1
ATOM 630 N N . ASP A 1 83 ? 2.373 2.440 -14.830 1.00 89.88 83 ASP A N 1
ATOM 631 C CA . ASP A 1 83 ? 3.521 3.260 -14.469 1.00 89.88 83 ASP A CA 1
ATOM 632 C C . ASP A 1 83 ? 3.561 4.625 -15.156 1.00 89.88 83 ASP A C 1
ATOM 634 O O . ASP A 1 83 ? 4.591 5.298 -15.101 1.00 89.88 83 ASP A O 1
ATOM 638 N N . ALA A 1 84 ? 2.459 5.086 -15.755 1.00 88.38 84 ALA A N 1
ATOM 639 C CA . ALA A 1 84 ? 2.443 6.350 -16.490 1.00 88.38 84 ALA A CA 1
ATOM 640 C C . ALA A 1 84 ? 2.875 7.545 -15.617 1.00 88.38 84 ALA A C 1
ATOM 642 O O . ALA A 1 84 ? 3.546 8.458 -16.097 1.00 88.38 84 ALA A O 1
ATOM 643 N N . ALA A 1 85 ? 2.543 7.523 -14.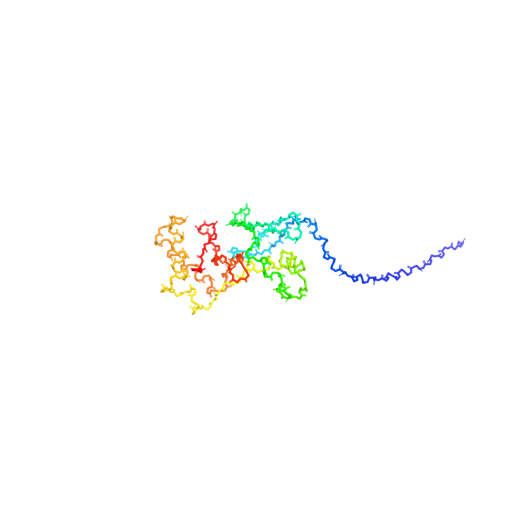321 1.00 86.12 85 ALA A N 1
ATOM 644 C CA . ALA A 1 85 ? 2.951 8.542 -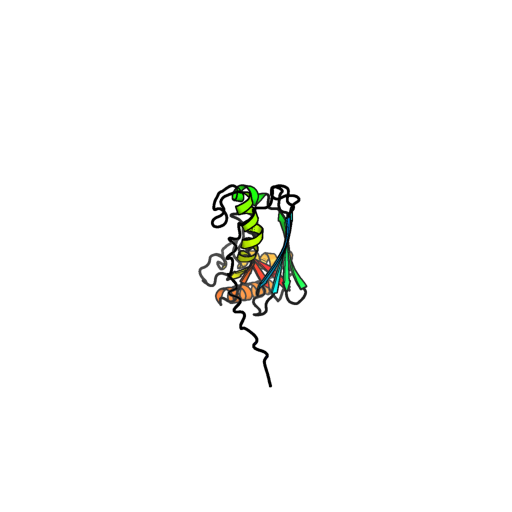13.351 1.00 86.12 85 ALA A CA 1
ATOM 645 C C . ALA A 1 85 ? 4.385 8.361 -12.806 1.00 86.12 85 ALA A C 1
ATOM 647 O O . ALA A 1 85 ? 4.911 9.266 -12.163 1.00 86.12 85 ALA A O 1
ATOM 648 N N . LEU A 1 86 ? 5.012 7.203 -13.040 1.00 86.81 86 LEU A N 1
ATOM 649 C CA . LEU A 1 86 ? 6.368 6.847 -12.601 1.00 86.81 86 LEU A CA 1
ATOM 650 C C . LEU A 1 86 ? 7.398 6.958 -13.737 1.00 86.81 86 LEU A C 1
ATOM 652 O O . LEU A 1 86 ? 8.596 7.000 -13.473 1.00 86.81 8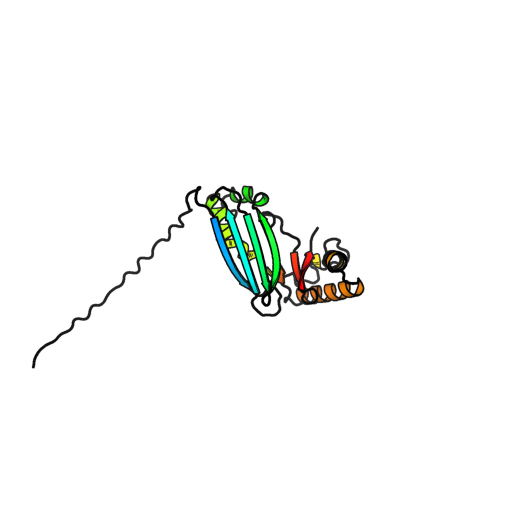6 LEU A O 1
ATOM 656 N N . ASP A 1 87 ? 6.956 7.011 -14.993 1.00 88.50 87 ASP A N 1
ATOM 657 C CA . ASP A 1 87 ? 7.835 6.842 -16.150 1.00 88.50 87 ASP A CA 1
ATOM 658 C C . ASP A 1 87 ? 8.969 7.878 -16.207 1.00 88.50 87 ASP A C 1
ATOM 660 O O . ASP A 1 87 ? 10.143 7.528 -16.362 1.00 88.50 87 ASP A O 1
ATOM 664 N N . SER A 1 88 ? 8.643 9.156 -15.985 1.00 88.62 88 SER A N 1
ATOM 665 C CA . SER A 1 88 ? 9.634 10.236 -16.016 1.00 88.62 88 SER A CA 1
ATOM 666 C C . SER A 1 88 ? 10.680 10.115 -14.910 1.00 88.62 88 SER A C 1
ATOM 668 O O . SER A 1 88 ? 11.819 10.528 -15.106 1.00 88.62 88 SER A O 1
ATOM 670 N N . PHE A 1 89 ? 10.328 9.520 -13.769 1.00 88.81 89 PHE A N 1
ATOM 671 C CA . PHE A 1 89 ? 11.260 9.300 -12.664 1.00 88.81 89 PHE A CA 1
ATOM 672 C C . PHE A 1 89 ? 12.373 8.323 -13.038 1.00 88.81 89 PHE A C 1
ATOM 674 O O . PHE A 1 89 ? 13.512 8.502 -12.616 1.00 88.81 89 PHE A O 1
ATOM 681 N N . PHE A 1 90 ? 12.107 7.346 -13.907 1.00 92.19 90 PHE A N 1
ATOM 682 C CA . PHE A 1 90 ? 13.153 6.427 -14.353 1.00 92.19 90 PHE A CA 1
ATOM 683 C C . PHE A 1 90 ? 14.182 7.090 -15.270 1.00 92.19 90 PHE A C 1
ATOM 685 O O . PHE A 1 90 ? 15.276 6.555 -15.424 1.00 92.19 90 PHE A O 1
ATOM 692 N N . ALA A 1 91 ? 13.876 8.244 -15.871 1.00 91.38 91 ALA A N 1
ATOM 693 C CA . ALA A 1 91 ? 14.823 8.955 -16.726 1.00 91.38 91 ALA A CA 1
ATOM 694 C C . ALA A 1 91 ? 16.009 9.543 -15.941 1.00 91.38 91 ALA A C 1
ATOM 696 O O . ALA A 1 91 ? 17.055 9.810 -16.536 1.00 91.38 91 ALA A O 1
ATOM 697 N N . GLU A 1 92 ? 15.870 9.719 -14.626 1.00 91.38 92 GLU A N 1
ATOM 698 C CA . GLU A 1 92 ? 16.916 10.248 -13.757 1.00 91.38 92 GLU A CA 1
ATOM 699 C C . GLU A 1 92 ? 17.907 9.142 -13.342 1.00 91.38 92 GLU A C 1
ATOM 701 O O . GLU A 1 92 ? 17.529 8.172 -12.674 1.00 91.38 92 GLU A O 1
ATOM 706 N N . PRO A 1 93 ? 19.204 9.248 -13.695 1.00 90.81 93 PRO A N 1
ATOM 707 C CA . PRO A 1 93 ? 20.208 8.313 -13.203 1.00 90.81 93 PRO A CA 1
ATOM 708 C C . PRO A 1 93 ? 20.272 8.346 -11.676 1.00 90.81 93 PRO A C 1
ATOM 710 O O . PRO A 1 93 ? 20.379 9.409 -11.069 1.00 90.81 93 PRO A O 1
ATOM 713 N N . GLY A 1 94 ? 20.252 7.173 -11.055 1.00 88.81 94 GLY A N 1
ATOM 714 C CA . GLY A 1 94 ? 20.251 7.039 -9.602 1.00 88.81 94 GLY A CA 1
ATOM 715 C C . GLY A 1 94 ? 18.874 7.152 -8.941 1.00 88.81 94 GLY A C 1
ATOM 716 O O . GLY A 1 94 ? 18.798 7.019 -7.724 1.00 88.81 94 GLY A O 1
ATOM 717 N N . ALA A 1 95 ? 17.791 7.323 -9.712 1.00 86.94 95 ALA A N 1
ATOM 718 C CA . ALA A 1 95 ? 16.421 7.343 -9.189 1.00 86.94 95 ALA A CA 1
ATOM 719 C C . ALA A 1 95 ? 16.109 6.123 -8.306 1.00 86.94 95 ALA A C 1
ATOM 721 O O . ALA A 1 95 ? 15.438 6.224 -7.283 1.00 86.94 95 ALA A O 1
ATOM 722 N N . VAL A 1 96 ? 16.648 4.958 -8.678 1.00 88.31 96 VAL A N 1
ATOM 723 C CA . VAL A 1 96 ? 16.472 3.701 -7.946 1.00 88.31 96 VAL A CA 1
ATOM 724 C C . VAL A 1 96 ? 17.837 3.098 -7.637 1.00 88.31 96 VAL A C 1
ATOM 726 O O . VAL A 1 96 ? 18.419 2.338 -8.421 1.00 88.31 96 VAL A O 1
ATOM 729 N N . GLY A 1 97 ? 18.377 3.456 -6.473 1.00 86.00 97 GLY A N 1
ATOM 730 C CA . GLY A 1 97 ? 19.715 3.044 -6.053 1.00 86.00 97 GLY A CA 1
ATOM 731 C C . GLY A 1 97 ? 20.787 3.515 -7.042 1.00 86.00 97 GLY A C 1
ATOM 732 O O . GLY A 1 97 ? 20.771 4.646 -7.496 1.00 86.00 97 GLY A O 1
ATOM 733 N N . ASN A 1 98 ? 21.726 2.644 -7.418 1.00 88.69 98 ASN A N 1
ATOM 734 C CA . ASN A 1 98 ? 22.849 3.010 -8.301 1.00 88.69 98 ASN A CA 1
ATOM 735 C C . ASN A 1 98 ? 22.592 2.741 -9.801 1.00 88.69 98 ASN A C 1
ATOM 737 O O . ASN A 1 98 ? 23.522 2.358 -10.513 1.00 88.69 98 ASN A O 1
ATOM 741 N N . CYS A 1 99 ? 21.348 2.855 -10.277 1.00 92.00 99 CYS A N 1
ATOM 742 C CA . CYS A 1 99 ? 21.026 2.649 -11.696 1.00 92.00 99 CYS A CA 1
ATOM 743 C C . CYS A 1 99 ? 21.583 3.782 -12.581 1.00 92.00 99 CYS A C 1
ATOM 745 O O . CYS A 1 99 ? 21.624 4.937 -12.162 1.00 92.00 99 CYS A O 1
ATOM 747 N N . LYS A 1 100 ? 22.028 3.474 -13.806 1.00 92.62 100 LYS A N 1
ATOM 748 C CA . LYS A 1 100 ? 22.689 4.448 -14.701 1.00 92.62 100 LYS A CA 1
ATOM 749 C C . LYS A 1 100 ? 21.864 4.853 -15.915 1.00 92.62 100 LYS A C 1
ATOM 751 O O . LYS A 1 100 ? 22.180 5.850 -16.556 1.00 92.62 100 LYS A O 1
ATOM 756 N N . THR A 1 101 ? 20.869 4.054 -16.277 1.00 92.50 101 THR A N 1
ATOM 757 C CA . THR A 1 101 ? 20.051 4.259 -17.477 1.00 92.50 101 THR A CA 1
ATOM 758 C C . THR A 1 101 ? 18.580 4.099 -17.141 1.00 92.50 101 THR A C 1
ATOM 760 O O . THR A 1 101 ? 18.248 3.387 -16.194 1.00 92.50 101 THR A O 1
ATOM 763 N N . TYR A 1 102 ? 17.713 4.682 -17.969 1.00 92.38 102 TYR A N 1
ATOM 764 C CA . TYR A 1 102 ? 16.263 4.561 -17.829 1.00 92.38 102 TYR A CA 1
ATOM 765 C C . TYR A 1 102 ? 15.799 3.109 -17.652 1.00 92.38 102 TYR A C 1
ATOM 767 O O . TYR A 1 102 ? 15.145 2.774 -16.667 1.00 92.38 102 TYR A O 1
ATOM 775 N N . LEU A 1 103 ? 16.226 2.215 -18.551 1.00 91.94 103 LEU A N 1
ATOM 776 C CA . LEU A 1 103 ? 15.838 0.803 -18.500 1.00 91.94 103 LEU A CA 1
ATOM 777 C C . LEU A 1 103 ? 16.371 0.090 -17.255 1.00 91.94 103 LEU A C 1
ATOM 779 O O . LEU A 1 103 ? 15.700 -0.777 -16.700 1.00 91.94 103 LEU A O 1
ATOM 783 N N . GLU A 1 104 ? 17.571 0.451 -16.798 1.00 91.94 104 GLU A N 1
ATOM 784 C CA . GLU A 1 104 ? 18.131 -0.105 -15.569 1.00 91.94 104 GLU A CA 1
ATOM 785 C C . GLU A 1 104 ? 17.342 0.357 -14.337 1.00 91.94 104 GLU A C 1
ATOM 787 O O . GLU A 1 104 ? 17.028 -0.471 -13.484 1.00 91.94 104 GLU A O 1
ATOM 792 N N . CYS A 1 105 ? 16.988 1.645 -14.256 1.00 92.94 105 CYS A N 1
ATOM 793 C CA . CYS A 1 105 ? 16.203 2.197 -13.152 1.00 92.94 105 CYS A CA 1
ATOM 794 C C . CYS A 1 105 ? 14.799 1.585 -13.110 1.00 92.94 105 CYS A C 1
ATOM 796 O O . CYS A 1 105 ? 14.397 1.058 -12.071 1.00 92.94 105 CYS A O 1
ATOM 798 N N . LYS A 1 106 ? 14.102 1.557 -14.253 1.00 92.56 106 LYS A N 1
ATOM 799 C CA . LYS A 1 106 ? 12.767 0.961 -14.395 1.00 92.56 106 LYS A CA 1
ATOM 800 C C . LYS A 1 106 ? 12.763 -0.519 -14.012 1.00 92.56 106 LYS A C 1
ATOM 802 O O . LYS A 1 106 ? 11.971 -0.950 -13.178 1.00 92.56 106 LYS A O 1
ATOM 807 N N . ARG A 1 107 ? 13.711 -1.308 -14.530 1.00 90.31 107 ARG A N 1
ATOM 808 C CA . ARG A 1 107 ? 13.837 -2.732 -14.175 1.00 90.31 107 ARG A CA 1
ATOM 809 C C . ARG A 1 107 ? 14.109 -2.925 -12.686 1.00 90.31 107 ARG A C 1
ATOM 811 O O . ARG A 1 107 ? 13.515 -3.805 -12.070 1.00 90.31 107 ARG A O 1
ATOM 818 N N . ARG A 1 108 ? 15.020 -2.136 -12.113 1.00 90.94 108 ARG A N 1
ATOM 819 C CA . ARG A 1 108 ? 15.377 -2.249 -10.698 1.00 90.94 108 ARG A CA 1
ATOM 820 C C . ARG A 1 108 ? 14.202 -1.912 -9.791 1.00 90.94 108 ARG A C 1
ATOM 822 O O . ARG A 1 108 ? 13.991 -2.606 -8.802 1.00 90.94 108 ARG A O 1
ATOM 829 N N . TYR A 1 109 ? 13.426 -0.896 -10.150 1.00 91.81 109 TYR A N 1
ATOM 830 C CA . TYR A 1 109 ? 12.205 -0.552 -9.438 1.00 91.81 109 TYR A CA 1
ATOM 831 C C . TYR A 1 109 ? 11.261 -1.752 -9.360 1.00 91.81 109 TYR A C 1
ATOM 833 O O . TYR A 1 109 ? 10.982 -2.242 -8.267 1.00 91.81 109 TYR A O 1
ATOM 841 N N . TYR A 1 110 ? 10.858 -2.275 -10.521 1.00 91.56 110 TYR A N 1
ATOM 842 C CA . TYR A 1 110 ? 9.849 -3.327 -10.602 1.00 91.56 110 TYR A CA 1
ATOM 843 C C . TYR A 1 110 ? 10.322 -4.681 -10.088 1.00 91.56 110 TYR A C 1
ATOM 845 O O . TYR A 1 110 ? 9.545 -5.381 -9.453 1.00 91.56 110 TYR A O 1
ATOM 853 N N . LEU A 1 111 ? 11.573 -5.067 -10.347 1.00 91.00 111 LEU A N 1
ATOM 854 C CA . LEU A 1 111 ? 12.049 -6.423 -10.050 1.00 91.00 111 LEU A CA 1
ATOM 855 C C . LEU A 1 111 ? 12.836 -6.545 -8.744 1.00 91.00 111 LEU A C 1
ATOM 857 O O . LEU A 1 111 ? 12.981 -7.656 -8.243 1.00 91.00 111 LEU A O 1
ATOM 861 N N . GLU A 1 112 ? 13.375 -5.447 -8.208 1.00 89.44 112 GLU A N 1
ATOM 862 C CA . GLU A 1 112 ? 14.212 -5.486 -6.999 1.00 89.44 112 GLU A CA 1
ATOM 863 C C . GLU A 1 112 ? 13.624 -4.673 -5.834 1.00 89.44 112 GLU A C 1
ATOM 865 O O . GLU A 1 112 ? 13.864 -5.034 -4.684 1.00 89.44 112 GLU A O 1
ATOM 870 N N . SER A 1 113 ? 12.885 -3.585 -6.094 1.00 88.19 113 SER A N 1
ATOM 871 C CA . SER A 1 113 ? 12.570 -2.589 -5.055 1.00 88.19 113 SER A CA 1
ATOM 872 C C . SER A 1 113 ? 11.110 -2.563 -4.612 1.00 88.19 113 SER A C 1
ATOM 874 O O . SER A 1 113 ? 10.850 -2.444 -3.417 1.00 88.19 113 SER A O 1
ATOM 876 N N . ILE A 1 114 ? 10.160 -2.637 -5.547 1.00 90.00 114 ILE A N 1
ATOM 877 C CA . ILE A 1 114 ? 8.753 -2.298 -5.288 1.00 90.00 114 ILE A CA 1
ATOM 878 C C . ILE A 1 114 ? 8.144 -3.133 -4.156 1.00 90.00 114 ILE A C 1
ATOM 880 O O . ILE A 1 114 ? 7.601 -2.564 -3.219 1.00 90.00 114 ILE A O 1
ATOM 884 N N . LEU A 1 115 ? 8.328 -4.460 -4.154 1.00 89.62 115 LEU A N 1
ATOM 885 C CA . LEU A 1 115 ? 7.795 -5.330 -3.095 1.00 89.62 115 LEU A CA 1
ATOM 886 C C . LEU A 1 115 ? 8.408 -5.057 -1.714 1.00 89.62 115 LEU A C 1
ATOM 888 O O . LEU A 1 115 ? 7.798 -5.394 -0.699 1.00 89.62 115 LEU A O 1
ATOM 892 N N . GLY A 1 116 ? 9.614 -4.488 -1.660 1.00 87.00 116 GLY A N 1
ATOM 893 C CA . GLY A 1 116 ? 10.328 -4.205 -0.416 1.00 87.00 116 GLY A CA 1
ATOM 894 C C . GLY A 1 116 ? 9.643 -3.136 0.437 1.00 87.00 116 GLY A C 1
ATOM 895 O O . GLY A 1 116 ? 9.581 -3.302 1.653 1.00 87.00 116 GLY A O 1
ATOM 896 N N . GLY A 1 117 ? 9.084 -2.103 -0.201 1.00 84.75 117 GLY A N 1
ATOM 897 C CA . GLY A 1 117 ? 8.483 -0.937 0.465 1.00 84.75 117 GLY A CA 1
ATOM 898 C C . GLY A 1 117 ? 6.965 -0.991 0.662 1.00 84.75 117 GLY A C 1
ATOM 899 O O . GLY A 1 117 ? 6.394 -0.048 1.186 1.00 84.75 117 GLY A O 1
ATOM 900 N N . ILE A 1 118 ? 6.290 -2.067 0.241 1.00 91.69 118 ILE A N 1
ATOM 901 C CA . ILE A 1 118 ? 4.818 -2.153 0.327 1.00 91.69 118 ILE A CA 1
ATOM 902 C C . ILE A 1 118 ? 4.324 -2.296 1.769 1.00 91.69 118 ILE A C 1
ATOM 904 O O . ILE A 1 118 ? 3.238 -1.828 2.090 1.00 91.69 118 ILE A O 1
ATOM 908 N N . VAL A 1 119 ? 5.092 -2.966 2.629 1.00 93.69 119 VAL A N 1
ATOM 909 C CA . VAL A 1 119 ? 4.690 -3.286 4.005 1.00 93.69 119 VAL A CA 1
ATOM 910 C C . VAL A 1 119 ? 5.736 -2.735 4.954 1.00 93.69 119 VAL A C 1
ATOM 912 O O . VAL A 1 119 ? 6.887 -3.182 4.930 1.00 93.69 119 VAL A O 1
ATOM 915 N N . GLU A 1 120 ? 5.324 -1.792 5.793 1.00 92.94 120 GLU A N 1
ATOM 916 C CA . GLU A 1 120 ? 6.205 -1.062 6.701 1.00 92.94 120 GLU A CA 1
ATOM 917 C C . GLU A 1 120 ? 5.585 -0.961 8.102 1.00 92.94 120 GLU A C 1
ATOM 919 O O . GLU A 1 120 ? 4.360 -0.981 8.241 1.00 92.94 120 GLU A O 1
ATOM 924 N N . PRO A 1 121 ? 6.393 -0.860 9.172 1.00 93.75 121 PRO A N 1
ATOM 925 C CA . PRO A 1 121 ? 5.878 -0.514 10.491 1.00 93.75 121 PRO A CA 1
ATOM 926 C C . PRO A 1 121 ? 5.168 0.841 10.462 1.00 93.75 121 PRO A C 1
ATOM 928 O O . PRO A 1 121 ? 5.679 1.801 9.886 1.00 93.75 121 PRO A O 1
ATOM 931 N N . GLY A 1 122 ? 4.002 0.926 11.100 1.00 93.25 122 GLY A N 1
ATOM 932 C CA . GLY A 1 122 ? 3.330 2.206 11.302 1.00 93.25 122 GLY A CA 1
ATOM 933 C C . GLY A 1 122 ? 3.995 3.057 12.387 1.00 93.25 122 GLY A C 1
ATOM 934 O O . GLY A 1 122 ? 4.831 2.550 13.144 1.00 93.25 122 GLY A O 1
ATOM 935 N N . PRO A 1 123 ? 3.624 4.345 12.496 1.00 94.56 123 PRO A N 1
ATOM 936 C CA . PRO A 1 123 ? 4.147 5.200 13.549 1.00 94.56 123 PRO A CA 1
ATOM 937 C C . PRO A 1 123 ? 3.703 4.686 14.919 1.00 94.56 123 PRO A C 1
ATOM 939 O O . PRO A 1 123 ? 2.556 4.284 15.115 1.00 94.56 123 PRO A O 1
ATOM 942 N N . SER A 1 124 ? 4.626 4.712 15.878 1.00 95.31 124 SER A N 1
ATOM 943 C CA . SER A 1 124 ? 4.344 4.384 17.279 1.00 95.31 124 SER A CA 1
ATOM 944 C C . SER A 1 124 ? 4.330 5.612 18.189 1.00 95.31 124 SER A C 1
ATOM 946 O O . SER A 1 124 ? 3.963 5.499 19.356 1.00 95.31 124 SER A O 1
ATOM 948 N N . ASP A 1 125 ? 4.786 6.761 17.683 1.00 95.62 125 ASP A N 1
ATOM 949 C CA . ASP A 1 125 ? 4.841 8.011 18.435 1.00 95.62 125 ASP A CA 1
ATOM 950 C C . ASP A 1 125 ? 3.419 8.565 18.615 1.00 95.62 125 ASP A C 1
ATOM 952 O O . ASP A 1 125 ? 2.757 8.831 17.612 1.00 95.62 125 ASP A O 1
ATOM 956 N N . PRO A 1 126 ? 2.913 8.728 19.851 1.00 92.69 126 PRO A N 1
ATOM 957 C CA . PRO A 1 126 ? 1.586 9.293 20.078 1.00 92.69 126 PRO A CA 1
ATOM 958 C C . PRO A 1 126 ? 1.428 10.729 19.561 1.00 92.69 126 PRO A C 1
ATOM 960 O O . PRO A 1 126 ? 0.291 11.141 19.342 1.00 92.69 126 PRO A O 1
ATOM 963 N N . ASP A 1 127 ? 2.527 11.460 19.353 1.00 94.62 127 ASP A N 1
ATOM 964 C CA . ASP A 1 127 ? 2.516 12.828 18.830 1.00 94.62 127 ASP A CA 1
ATOM 965 C C . ASP A 1 127 ? 2.533 12.881 17.283 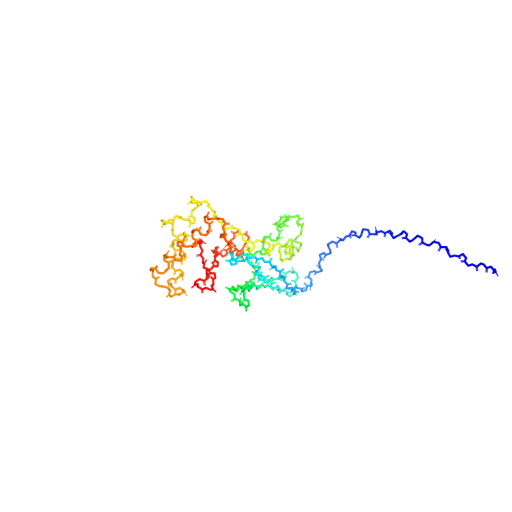1.00 94.62 127 ASP A C 1
ATOM 967 O O . ASP A 1 127 ? 2.577 13.968 16.698 1.00 94.62 127 ASP A O 1
ATOM 971 N N . ASP A 1 128 ? 2.491 11.730 16.595 1.00 95.50 128 ASP A N 1
ATOM 972 C CA . ASP A 1 128 ? 2.397 11.680 15.132 1.00 95.50 128 ASP A CA 1
ATOM 973 C C . ASP A 1 128 ? 1.080 12.329 14.639 1.00 95.50 128 ASP A C 1
ATOM 975 O O . ASP A 1 128 ? 0.006 12.007 15.161 1.00 95.50 128 ASP A O 1
ATOM 979 N N . PRO A 1 129 ? 1.111 13.205 13.610 1.00 93.69 129 PRO A N 1
ATOM 980 C CA . PRO A 1 129 ? -0.087 13.840 13.050 1.00 93.69 129 PRO A CA 1
ATOM 981 C C . PRO A 1 129 ? -1.190 12.863 12.620 1.00 93.69 129 PRO A C 1
ATOM 983 O O . PRO A 1 129 ? -2.365 13.235 12.588 1.00 93.69 129 PRO A O 1
ATOM 986 N N . MET A 1 130 ? -0.843 11.608 12.314 1.00 94.94 130 MET A N 1
ATOM 987 C CA . MET A 1 130 ? -1.804 10.541 12.036 1.00 94.94 130 MET A CA 1
ATOM 988 C C . MET A 1 130 ? -2.786 10.313 13.188 1.00 94.94 130 MET A C 1
ATOM 990 O O . MET A 1 130 ? -3.924 9.919 12.934 1.00 94.94 130 MET A O 1
ATOM 994 N N . PHE A 1 131 ? -2.378 10.581 14.430 1.00 95.94 131 PHE A N 1
ATOM 995 C CA . PHE A 1 131 ? -3.184 10.385 15.634 1.00 95.94 131 PHE A CA 1
ATOM 996 C C . PHE A 1 131 ? -3.894 11.655 16.119 1.00 95.94 131 PHE A C 1
ATOM 998 O O . PHE A 1 131 ? -4.597 11.594 17.125 1.00 95.94 131 PHE A O 1
ATOM 1005 N N . ASP A 1 132 ? -3.766 12.795 15.429 1.00 94.88 132 ASP A N 1
ATOM 1006 C CA . ASP A 1 132 ? -4.433 14.038 15.835 1.00 94.88 132 ASP A CA 1
ATOM 1007 C C . ASP A 1 132 ? -5.954 13.952 15.588 1.00 94.88 132 ASP A C 1
ATOM 1009 O O . ASP A 1 132 ? -6.398 13.957 14.435 1.00 94.88 132 ASP A O 1
ATOM 1013 N N . PRO A 1 133 ? -6.805 13.933 16.631 1.00 93.25 133 PRO A N 1
ATOM 1014 C CA . PRO A 1 133 ? -8.253 13.831 16.459 1.00 93.25 133 PRO A CA 1
ATOM 1015 C C . PRO A 1 133 ? -8.883 15.058 15.785 1.00 93.25 133 PRO A C 1
ATOM 1017 O O . PRO A 1 133 ? -10.027 14.983 15.344 1.00 93.25 133 PRO A O 1
ATOM 1020 N N . SER A 1 134 ? -8.171 16.186 15.710 1.00 92.94 134 SER A N 1
ATOM 1021 C CA . SER A 1 134 ? -8.620 17.392 15.008 1.00 92.94 134 SER A CA 1
ATOM 1022 C C . SER A 1 134 ? -8.210 17.429 13.530 1.00 92.94 134 SER A C 1
ATOM 1024 O O . SER A 1 134 ? -8.732 18.243 12.764 1.00 92.94 134 SER A O 1
ATOM 1026 N N . GLY A 1 135 ? -7.307 16.538 13.111 1.00 91.19 135 GLY A N 1
ATOM 1027 C CA . GLY A 1 135 ? -6.818 16.457 11.742 1.00 91.19 135 GLY A CA 1
ATOM 1028 C C . GLY A 1 135 ? -7.838 15.829 10.789 1.00 91.19 135 GLY A C 1
ATOM 1029 O O . GLY A 1 135 ? -8.282 14.700 10.981 1.00 91.19 135 GLY A O 1
ATOM 1030 N N . GLY A 1 136 ? -8.162 16.522 9.693 1.00 90.81 136 GLY A N 1
ATOM 1031 C CA . GLY A 1 136 ? -9.038 15.971 8.647 1.00 90.81 136 GLY A CA 1
ATOM 1032 C C . GLY A 1 136 ? -8.442 14.763 7.910 1.00 90.81 136 GLY A C 1
ATOM 1033 O O . GLY A 1 136 ? -9.184 13.919 7.425 1.00 90.81 136 GLY A O 1
ATOM 1034 N N . ALA A 1 137 ? -7.112 14.656 7.871 1.00 93.19 137 ALA A N 1
ATOM 1035 C CA . ALA A 1 137 ? -6.389 13.530 7.275 1.00 93.19 137 ALA A CA 1
ATOM 1036 C C . ALA A 1 137 ? -6.008 12.439 8.294 1.00 93.19 137 ALA A C 1
ATOM 1038 O O . ALA A 1 137 ? -5.351 11.468 7.923 1.00 93.19 137 ALA A O 1
ATOM 1039 N N . SER A 1 138 ? -6.365 12.604 9.573 1.00 95.38 138 SER A N 1
ATOM 1040 C CA . SER A 1 138 ? -5.968 11.678 10.635 1.00 95.38 138 SER A CA 1
ATOM 1041 C C . SER A 1 138 ? -6.780 10.388 10.610 1.00 95.38 138 SER A C 1
ATOM 1043 O O . SER A 1 138 ? -7.866 10.317 10.024 1.00 95.38 138 SER A O 1
ATOM 1045 N N . ILE A 1 139 ? -6.292 9.375 11.326 1.00 96.94 139 ILE A N 1
ATOM 1046 C CA . ILE A 1 139 ? -6.971 8.083 11.462 1.00 96.94 139 ILE A CA 1
ATOM 1047 C C . ILE A 1 139 ? -8.368 8.221 12.079 1.00 96.94 139 ILE A C 1
ATOM 1049 O O . ILE A 1 139 ? -9.267 7.455 11.741 1.00 96.94 139 ILE A O 1
ATOM 1053 N N . HIS A 1 140 ? -8.586 9.226 12.932 1.00 96.75 140 HIS A N 1
ATOM 1054 C CA . HIS A 1 140 ? -9.889 9.495 13.541 1.00 96.75 140 HIS A CA 1
ATOM 1055 C C . HIS A 1 140 ? -10.955 9.889 12.519 1.00 96.75 140 HIS A C 1
ATOM 1057 O O . HIS A 1 140 ? -12.125 9.565 12.708 1.00 96.75 140 HIS A O 1
ATOM 1063 N N . THR A 1 141 ? -10.553 10.568 11.447 1.00 95.69 141 THR A N 1
ATOM 1064 C CA . THR A 1 141 ? -11.458 10.995 10.379 1.00 95.69 141 THR A CA 1
ATOM 1065 C C . THR A 1 141 ? -11.488 9.944 9.275 1.00 95.69 141 THR A C 1
ATOM 1067 O O . THR A 1 141 ? -12.518 9.321 9.033 1.00 95.69 141 THR A O 1
ATOM 1070 N N . VAL A 1 142 ? -10.329 9.665 8.676 1.00 96.56 142 VAL A N 1
ATOM 1071 C CA . VAL A 1 142 ? -10.201 8.839 7.468 1.00 96.56 142 VAL A CA 1
ATOM 1072 C C . VAL A 1 142 ? -10.684 7.408 7.699 1.00 96.56 142 VAL A C 1
ATOM 1074 O O . VAL A 1 142 ? -11.482 6.889 6.917 1.00 96.56 142 VAL A O 1
ATOM 1077 N N . ALA A 1 143 ? -10.243 6.761 8.784 1.00 97.31 143 ALA A N 1
ATOM 1078 C CA . ALA A 1 143 ? -10.646 5.384 9.052 1.00 97.31 143 ALA A CA 1
ATOM 1079 C C . ALA A 1 143 ? -12.112 5.312 9.490 1.00 97.31 143 ALA A C 1
ATOM 1081 O O . ALA A 1 143 ? -12.829 4.408 9.063 1.00 97.31 143 ALA A O 1
ATOM 1082 N N . ARG A 1 144 ? -12.581 6.261 10.314 1.00 97.31 144 ARG A N 1
ATOM 1083 C CA . ARG A 1 144 ? -13.981 6.299 10.762 1.00 97.31 144 ARG A CA 1
ATOM 1084 C C . ARG A 1 144 ? -14.932 6.434 9.578 1.00 97.31 144 ARG A C 1
ATOM 1086 O O . ARG A 1 144 ? -15.861 5.635 9.479 1.00 97.31 144 ARG A O 1
ATOM 1093 N N . ASP A 1 145 ? -14.687 7.396 8.694 1.00 96.56 145 ASP A N 1
ATOM 1094 C CA . ASP A 1 145 ? -15.553 7.665 7.545 1.00 96.56 145 ASP A CA 1
ATOM 1095 C C . ASP A 1 145 ? -15.579 6.457 6.611 1.00 96.56 145 ASP A C 1
ATOM 1097 O O . ASP A 1 145 ? -16.650 5.947 6.296 1.00 96.56 145 ASP A O 1
ATOM 1101 N N . PHE A 1 146 ? -14.420 5.864 6.311 1.00 97.12 146 PHE A N 1
ATOM 1102 C CA . PHE A 1 146 ? -14.361 4.620 5.544 1.00 97.12 146 PHE A CA 1
ATOM 1103 C C . PHE A 1 146 ? -15.119 3.460 6.216 1.00 97.12 146 PHE A C 1
ATOM 1105 O O . PHE A 1 146 ? -15.814 2.681 5.562 1.00 97.12 146 PHE A O 1
ATOM 1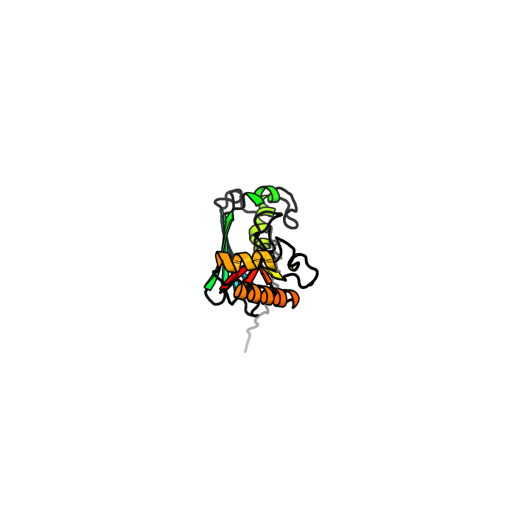112 N N . LEU A 1 147 ? -15.010 3.305 7.537 1.00 98.19 147 LEU A N 1
ATOM 1113 C CA . LEU A 1 147 ? -15.712 2.244 8.262 1.00 98.19 147 LEU A CA 1
ATOM 1114 C C . LEU A 1 147 ? -17.235 2.434 8.231 1.00 98.19 147 LEU A C 1
ATOM 1116 O O . LEU A 1 147 ? -17.970 1.446 8.140 1.00 98.19 147 LEU A O 1
ATOM 1120 N N . VAL A 1 148 ? -17.715 3.673 8.313 1.00 97.94 148 VAL A N 1
ATOM 1121 C CA . VAL A 1 148 ? -19.148 3.987 8.281 1.00 97.94 148 VAL A CA 1
ATOM 1122 C C . VAL A 1 148 ? -19.693 3.893 6.858 1.00 97.94 148 VAL A C 1
ATOM 1124 O O . VAL A 1 148 ? -20.652 3.160 6.619 1.00 97.94 148 VAL A O 1
ATOM 1127 N N . GLU A 1 149 ? -19.065 4.590 5.917 1.00 97.50 149 GLU A N 1
ATOM 1128 C CA . GLU A 1 149 ? -19.560 4.777 4.552 1.00 97.50 149 GLU A CA 1
ATOM 1129 C C . GLU A 1 149 ? -19.319 3.540 3.681 1.00 97.50 149 GLU A C 1
ATOM 1131 O O . GLU A 1 149 ? -20.240 3.053 3.027 1.00 97.50 149 GLU A O 1
ATOM 1136 N N . GLU A 1 150 ? -18.112 2.970 3.736 1.00 96.38 150 GLU A N 1
ATOM 1137 C CA . GLU A 1 150 ? -17.699 1.875 2.847 1.00 96.38 150 GLU A CA 1
ATOM 1138 C C . GLU A 1 150 ? -17.851 0.490 3.488 1.00 96.38 150 GLU A C 1
ATOM 1140 O O . GLU A 1 150 ? -17.973 -0.521 2.789 1.00 96.38 150 GLU A O 1
ATOM 1145 N N . CYS A 1 151 ? -17.830 0.407 4.823 1.00 95.81 151 CYS A N 1
ATOM 1146 C CA . CYS A 1 151 ? -17.955 -0.866 5.545 1.00 95.81 151 CYS A CA 1
ATOM 1147 C C . CYS A 1 151 ? -19.292 -1.032 6.284 1.00 95.81 151 CYS A C 1
ATOM 1149 O O . CYS A 1 151 ? -19.509 -2.078 6.906 1.00 95.81 151 CYS A O 1
ATOM 1151 N N . GLY A 1 152 ? -20.181 -0.033 6.237 1.00 96.38 152 GLY A N 1
ATOM 1152 C CA . GLY A 1 152 ? -21.517 -0.091 6.835 1.00 96.38 152 GLY A CA 1
ATOM 1153 C C . GLY A 1 152 ? -21.519 -0.280 8.355 1.00 96.38 152 GLY A C 1
ATOM 1154 O O . GLY A 1 152 ? -22.469 -0.838 8.912 1.00 96.38 152 GLY A O 1
ATOM 1155 N N . LYS A 1 153 ? -20.442 0.114 9.047 1.00 97.69 153 LYS A N 1
ATOM 1156 C CA . LYS A 1 153 ? -20.378 0.067 10.512 1.00 97.69 153 LYS A CA 1
ATOM 1157 C C . LYS A 1 153 ? -21.196 1.221 11.096 1.00 97.69 153 LYS A C 1
ATOM 1159 O O . LYS A 1 153 ? -21.284 2.298 10.520 1.00 97.69 153 LYS A O 1
ATOM 1164 N N . SER A 1 154 ? -21.773 1.018 12.279 1.00 97.88 154 SER A N 1
ATOM 1165 C CA . SER A 1 154 ? -22.316 2.144 13.045 1.00 97.88 154 SER A CA 1
ATOM 1166 C C . SER A 1 154 ? -21.183 3.034 13.553 1.00 97.88 154 SER A C 1
ATOM 1168 O O . SER A 1 154 ? -20.090 2.531 13.813 1.00 97.88 154 SER A O 1
ATOM 1170 N N . GLU A 1 155 ? -21.452 4.320 13.784 1.00 97.50 155 GLU A N 1
ATOM 1171 C CA . GLU A 1 155 ? -20.463 5.263 14.335 1.00 97.50 155 GLU A CA 1
ATOM 1172 C C . GLU A 1 155 ? -19.795 4.715 15.604 1.00 97.50 155 GLU A C 1
ATOM 1174 O O . GLU A 1 155 ? -18.575 4.643 15.701 1.00 97.50 155 GLU A O 1
ATOM 1179 N N . ALA A 1 156 ? -20.588 4.196 16.547 1.00 97.81 156 ALA A N 1
ATOM 1180 C CA . ALA A 1 156 ? -20.060 3.618 17.780 1.00 97.81 156 ALA A CA 1
ATOM 1181 C C . ALA A 1 156 ? -19.163 2.387 17.545 1.00 97.81 156 ALA A C 1
ATOM 1183 O O . ALA A 1 156 ? -18.285 2.108 18.360 1.00 97.81 156 ALA A O 1
ATOM 1184 N N . ALA A 1 157 ? -19.408 1.603 16.490 1.00 98.00 157 ALA A N 1
ATOM 1185 C CA . ALA A 1 157 ? -18.536 0.491 16.122 1.00 98.00 157 ALA A CA 1
ATOM 1186 C C . ALA A 1 157 ? -17.262 0.986 15.425 1.00 98.00 157 ALA A C 1
ATOM 1188 O O . ALA A 1 157 ? -16.187 0.489 15.751 1.00 98.00 157 ALA A O 1
ATOM 1189 N N . ALA A 1 158 ? -17.378 1.973 14.533 1.00 98.00 158 ALA A N 1
ATOM 1190 C CA . ALA A 1 158 ? -16.245 2.600 13.864 1.00 98.00 158 ALA A CA 1
ATOM 1191 C C . ALA A 1 158 ? -15.268 3.209 14.881 1.00 98.00 158 ALA A C 1
ATOM 1193 O O . ALA A 1 158 ? -14.098 2.855 14.866 1.00 98.00 158 ALA A O 1
ATOM 1194 N N . GLU A 1 159 ? -15.751 3.994 15.847 1.00 97.75 159 GLU A N 1
ATOM 1195 C CA . GLU A 1 159 ? -14.919 4.593 16.905 1.00 97.75 159 GLU A CA 1
ATOM 1196 C C . GLU A 1 159 ? -14.155 3.547 17.734 1.00 97.75 159 GLU A C 1
ATOM 1198 O O . GLU A 1 159 ? -12.974 3.710 18.043 1.00 97.75 159 GLU A O 1
ATOM 1203 N N . ARG A 1 160 ? -14.801 2.420 18.072 1.00 98.19 160 ARG A N 1
ATOM 1204 C CA . ARG A 1 160 ? -14.123 1.322 18.783 1.00 98.19 160 ARG A CA 1
ATOM 1205 C C . ARG A 1 160 ? -13.029 0.676 17.937 1.00 98.19 160 ARG A C 1
ATOM 1207 O O . ARG A 1 160 ? -11.970 0.363 18.474 1.00 98.19 160 ARG A O 1
ATOM 1214 N N . ILE A 1 161 ? -13.292 0.471 16.647 1.00 98.25 161 ILE A N 1
ATOM 1215 C CA . ILE A 1 161 ? -12.319 -0.095 15.708 1.00 98.25 161 ILE A CA 1
ATOM 1216 C C . ILE A 1 161 ? -11.134 0.862 15.546 1.00 98.25 161 ILE A C 1
ATOM 1218 O O . ILE A 1 161 ? -9.997 0.435 15.716 1.00 98.25 161 ILE A O 1
ATOM 1222 N N . VAL A 1 162 ? -11.388 2.152 15.304 1.00 98.12 162 VAL A N 1
ATOM 1223 C CA . VAL A 1 162 ? -10.351 3.190 15.188 1.00 98.12 162 VAL A CA 1
ATOM 1224 C C . VAL A 1 162 ? -9.470 3.215 16.432 1.00 98.12 162 VAL A C 1
ATOM 1226 O O . VAL A 1 162 ? -8.248 3.170 16.321 1.00 98.12 162 VAL A O 1
ATOM 1229 N N . LYS A 1 163 ? -10.069 3.191 17.627 1.00 97.75 163 LYS A N 1
ATOM 1230 C CA . LYS A 1 163 ? -9.308 3.126 18.878 1.00 97.75 163 LYS A CA 1
ATOM 1231 C C . LYS A 1 163 ? -8.380 1.905 18.931 1.00 97.75 163 LYS A C 1
ATOM 1233 O O . LYS A 1 163 ? -7.211 2.051 19.275 1.00 97.75 163 LYS A O 1
ATOM 1238 N N . ALA A 1 164 ? -8.871 0.722 18.558 1.00 97.50 164 ALA A N 1
ATOM 1239 C CA . ALA A 1 164 ? -8.060 -0.496 18.531 1.00 97.50 164 ALA A CA 1
ATOM 1240 C C . ALA A 1 164 ? -6.926 -0.431 17.488 1.00 97.50 164 ALA A C 1
ATOM 1242 O O . ALA A 1 164 ? -5.830 -0.939 17.734 1.00 97.50 164 ALA A O 1
ATOM 1243 N N . MET A 1 165 ? -7.161 0.215 16.341 1.00 97.50 165 MET A N 1
ATOM 1244 C CA . MET A 1 165 ? -6.128 0.458 15.327 1.00 97.50 165 MET A CA 1
ATOM 1245 C C . MET A 1 165 ? -5.011 1.354 15.879 1.00 97.50 165 MET A C 1
ATOM 1247 O O . MET A 1 165 ? -3.839 0.990 15.780 1.00 97.50 165 MET A O 1
ATOM 1251 N N . ILE A 1 166 ? -5.371 2.475 16.517 1.00 97.44 166 ILE A N 1
ATOM 1252 C CA . ILE A 1 166 ? -4.422 3.404 17.155 1.00 97.44 166 ILE A CA 1
ATOM 1253 C C . ILE A 1 166 ? -3.604 2.689 18.231 1.00 97.44 166 ILE A C 1
ATOM 1255 O O . ILE A 1 166 ? -2.377 2.734 18.196 1.00 97.44 166 ILE A O 1
ATOM 1259 N N . GLU A 1 167 ? -4.265 1.983 19.154 1.00 96.75 167 GLU A N 1
ATOM 1260 C CA . GLU A 1 167 ? -3.597 1.236 20.230 1.00 96.75 167 GLU A CA 1
ATOM 1261 C C . GLU A 1 167 ? -2.578 0.237 19.664 1.00 96.75 167 GLU A C 1
ATOM 1263 O O . GLU A 1 167 ? -1.466 0.091 20.180 1.00 96.75 167 GLU A O 1
ATOM 1268 N N . ARG A 1 168 ? -2.925 -0.433 18.561 1.00 95.44 168 ARG A N 1
ATOM 1269 C CA . ARG A 1 168 ? -2.030 -1.383 17.907 1.00 95.44 168 ARG A CA 1
ATOM 1270 C C . ARG A 1 168 ? -0.831 -0.698 17.240 1.00 95.44 168 ARG A C 1
ATOM 1272 O O . ARG A 1 168 ? 0.285 -1.195 17.419 1.00 95.44 168 ARG A O 1
ATOM 1279 N N . LEU A 1 169 ? -1.023 0.417 16.534 1.00 95.69 169 LEU A N 1
ATOM 1280 C CA . LEU A 1 169 ? 0.065 1.216 15.948 1.00 95.69 169 LEU A CA 1
ATOM 1281 C C . LEU A 1 169 ? 1.020 1.739 17.031 1.00 95.69 169 LEU A C 1
ATOM 1283 O O . LEU A 1 169 ? 2.215 1.447 16.994 1.00 95.69 169 LEU A O 1
ATOM 1287 N N . GLN A 1 170 ? 0.478 2.370 18.074 1.00 95.88 170 GLN A N 1
ATOM 1288 C CA . GLN A 1 170 ? 1.245 2.914 19.202 1.00 95.88 170 GLN A CA 1
ATOM 1289 C C . GLN A 1 170 ? 1.991 1.838 20.005 1.00 95.88 170 GLN A C 1
ATOM 1291 O O . GLN A 1 170 ? 3.045 2.101 20.578 1.00 95.88 170 GLN A O 1
ATOM 1296 N N . SER A 1 171 ? 1.506 0.592 20.006 1.00 94.44 171 SER A N 1
ATOM 1297 C CA . SER A 1 171 ? 2.226 -0.537 20.613 1.00 94.44 171 SER A CA 1
ATOM 1298 C C . SER A 1 171 ? 3.425 -1.048 19.794 1.00 94.44 171 SER A C 1
ATOM 1300 O O . SER A 1 171 ? 4.108 -1.975 20.234 1.00 94.44 171 SER A O 1
ATOM 1302 N N . GLY A 1 172 ? 3.664 -0.498 18.596 1.00 91.25 172 GLY A N 1
ATOM 1303 C CA . GLY A 1 172 ? 4.705 -0.945 17.664 1.00 91.25 172 GLY A CA 1
ATOM 1304 C C . GLY A 1 172 ? 4.361 -2.234 16.907 1.00 91.25 172 GLY A C 1
ATOM 1305 O O . GLY A 1 172 ? 5.233 -2.833 16.285 1.00 91.25 172 GLY A O 1
ATOM 1306 N N . LYS A 1 173 ? 3.101 -2.684 16.972 1.00 89.56 173 LYS A N 1
ATOM 1307 C CA . LYS A 1 173 ? 2.598 -3.901 16.302 1.00 89.56 173 LYS A CA 1
ATOM 1308 C C . LYS A 1 173 ? 1.721 -3.599 15.083 1.00 89.56 173 LYS A C 1
ATOM 1310 O O . LYS A 1 173 ? 1.158 -4.509 14.467 1.00 89.56 173 LYS A O 1
ATOM 1315 N N . GLY A 1 174 ? 1.503 -2.323 14.783 1.00 91.00 174 GLY A N 1
ATOM 1316 C CA . GLY A 1 174 ? 0.774 -1.903 13.597 1.00 91.00 174 GLY A CA 1
ATOM 1317 C C . GLY A 1 174 ? 1.682 -1.938 12.375 1.00 91.00 174 GLY A C 1
ATOM 1318 O O . GLY A 1 174 ? 2.795 -1.416 12.408 1.00 91.00 174 GLY A O 1
ATOM 1319 N N . LEU A 1 175 ? 1.190 -2.556 11.308 1.00 95.19 175 LEU A N 1
ATOM 1320 C CA . LEU A 1 175 ? 1.828 -2.564 10.000 1.00 95.19 175 LEU A CA 1
ATOM 1321 C C . LEU A 1 175 ? 0.938 -1.792 9.038 1.00 95.19 175 LEU A C 1
ATOM 1323 O O . LEU A 1 175 ? -0.291 -1.903 9.103 1.00 95.19 175 LEU A O 1
ATOM 1327 N N . LEU A 1 176 ? 1.573 -1.013 8.176 1.00 95.50 176 LEU A N 1
ATOM 1328 C CA . LEU A 1 176 ? 0.927 -0.223 7.150 1.00 95.50 176 LEU A CA 1
ATOM 1329 C C . LEU A 1 176 ? 1.261 -0.777 5.774 1.00 95.50 176 LEU A C 1
ATOM 1331 O O . LEU A 1 176 ? 2.390 -1.173 5.480 1.00 95.50 176 LEU A O 1
ATOM 1335 N N . LEU A 1 177 ? 0.233 -0.786 4.941 1.00 95.62 177 LEU A N 1
ATOM 1336 C CA . LEU A 1 177 ? 0.295 -1.050 3.524 1.00 95.62 177 LEU A CA 1
ATOM 1337 C C . LEU A 1 177 ? 0.452 0.286 2.788 1.00 95.62 177 LEU A C 1
ATOM 1339 O O . LEU A 1 177 ? -0.485 1.087 2.758 1.00 95.62 177 LEU A O 1
ATOM 1343 N N . ASN A 1 178 ? 1.622 0.492 2.183 1.00 93.44 178 ASN A N 1
ATOM 1344 C CA . ASN A 1 178 ? 2.005 1.680 1.424 1.00 93.44 178 ASN A CA 1
ATOM 1345 C C . ASN A 1 178 ? 2.150 1.310 -0.056 1.00 93.44 178 ASN A C 1
ATOM 1347 O O . ASN A 1 178 ? 3.168 0.777 -0.495 1.00 93.44 178 ASN A O 1
ATOM 1351 N N . VAL A 1 179 ? 1.101 1.550 -0.842 1.00 93.00 179 VAL A N 1
ATOM 1352 C CA . VAL A 1 179 ? 1.089 1.198 -2.269 1.00 93.00 179 VAL A CA 1
ATOM 1353 C C . VAL A 1 179 ? 1.466 2.425 -3.099 1.00 93.00 179 VAL A C 1
ATOM 1355 O O . VAL A 1 179 ? 0.704 3.394 -3.094 1.00 93.00 179 VAL A O 1
ATOM 1358 N N . PRO A 1 180 ? 2.594 2.414 -3.831 1.00 88.81 180 PRO A N 1
ATOM 1359 C CA . PRO A 1 180 ? 3.021 3.569 -4.607 1.00 88.81 180 PRO A CA 1
ATOM 1360 C C . PRO A 1 180 ? 2.043 3.857 -5.751 1.00 88.81 180 PRO A C 1
ATOM 1362 O O . PRO A 1 180 ? 1.605 2.951 -6.462 1.00 88.81 180 PRO A O 1
ATOM 1365 N N . LYS A 1 181 ? 1.735 5.139 -5.944 1.00 85.56 181 LYS A N 1
ATOM 1366 C CA . LYS A 1 181 ? 0.944 5.657 -7.071 1.00 85.56 181 LYS A CA 1
ATOM 1367 C C . LYS A 1 181 ? 1.824 6.449 -8.039 1.00 85.56 181 LYS A C 1
ATOM 1369 O O . LYS A 1 181 ? 1.613 6.413 -9.246 1.00 85.56 181 LYS A O 1
ATOM 1374 N N . SER A 1 182 ? 2.822 7.148 -7.507 1.00 81.00 182 SER A N 1
ATOM 1375 C CA . SER A 1 182 ? 3.835 7.903 -8.240 1.00 81.00 182 SER A CA 1
ATOM 1376 C C . SER A 1 182 ? 5.152 7.906 -7.440 1.00 81.00 182 SER A C 1
ATOM 1378 O O . SER A 1 182 ? 5.208 7.317 -6.358 1.00 81.00 182 SER A O 1
ATOM 1380 N N . PRO A 1 183 ? 6.230 8.553 -7.920 1.00 74.06 183 PRO A N 1
ATOM 1381 C CA . PRO A 1 183 ? 7.503 8.599 -7.198 1.00 74.06 183 PRO A CA 1
ATOM 1382 C C . PRO A 1 183 ? 7.417 9.316 -5.845 1.00 74.06 183 PRO A C 1
ATOM 1384 O O . PRO A 1 183 ? 8.259 9.093 -4.980 1.00 74.06 183 PRO A O 1
ATOM 1387 N N . ILE A 1 184 ? 6.429 10.200 -5.679 1.00 78.88 184 ILE A N 1
ATOM 1388 C CA . ILE A 1 184 ? 6.263 11.060 -4.497 1.00 78.88 184 ILE A CA 1
ATOM 1389 C C . ILE A 1 184 ? 4.923 10.850 -3.783 1.00 78.88 184 ILE A C 1
ATOM 1391 O O . ILE A 1 184 ? 4.675 11.472 -2.756 1.00 78.88 184 ILE A O 1
ATOM 1395 N N . GLU A 1 185 ? 4.045 10.009 -4.331 1.00 84.69 185 GLU A N 1
ATOM 1396 C CA . GLU A 1 185 ? 2.687 9.791 -3.835 1.00 84.69 185 GLU A CA 1
ATOM 1397 C C . GLU A 1 185 ? 2.410 8.291 -3.730 1.00 84.69 185 GLU A C 1
ATOM 1399 O O . GLU A 1 185 ? 2.721 7.513 -4.635 1.00 84.69 185 GLU A O 1
ATOM 1404 N N . SER A 1 186 ? 1.771 7.890 -2.639 1.00 87.00 186 SER A N 1
ATOM 1405 C CA . SER A 1 186 ? 1.198 6.555 -2.464 1.00 87.00 186 SER A CA 1
ATOM 1406 C C . SER A 1 186 ? -0.317 6.666 -2.335 1.00 87.00 186 SER A C 1
ATOM 1408 O O . SER A 1 186 ? -0.849 7.748 -2.092 1.00 87.00 186 SER A O 1
ATOM 1410 N N . LEU A 1 187 ? -1.023 5.544 -2.472 1.00 90.56 187 LEU A N 1
ATOM 1411 C CA . LEU A 1 187 ? -2.370 5.444 -1.913 1.00 90.56 187 LEU A CA 1
ATOM 1412 C C . LEU A 1 187 ? -2.344 5.836 -0.425 1.00 90.56 187 LEU A C 1
ATOM 1414 O O . LEU A 1 187 ? -1.289 5.701 0.206 1.00 90.56 187 LEU A O 1
ATOM 1418 N N . PRO A 1 188 ? -3.485 6.266 0.150 1.00 92.62 188 PRO A N 1
ATOM 1419 C CA . PRO A 1 188 ? -3.598 6.419 1.594 1.00 92.62 188 PRO A CA 1
ATOM 1420 C C . PRO A 1 188 ? -3.021 5.191 2.292 1.00 92.62 188 PRO A C 1
ATOM 1422 O O . PRO A 1 188 ? -3.312 4.061 1.886 1.00 92.62 188 PRO A O 1
ATOM 1425 N N . ALA A 1 189 ? -2.192 5.406 3.312 1.00 94.62 189 ALA A N 1
ATOM 1426 C CA . ALA A 1 189 ? -1.635 4.301 4.075 1.00 94.62 189 ALA A CA 1
ATOM 1427 C C . ALA A 1 189 ? -2.796 3.502 4.670 1.00 94.62 189 ALA A C 1
ATOM 1429 O O . ALA A 1 189 ? -3.763 4.089 5.163 1.00 94.62 189 ALA A O 1
ATOM 1430 N N . MET A 1 190 ? -2.732 2.175 4.613 1.00 96.62 190 MET A N 1
ATOM 1431 C CA . MET A 1 190 ? -3.821 1.321 5.085 1.00 96.62 190 MET A CA 1
ATOM 1432 C C . MET A 1 190 ? -3.342 0.319 6.120 1.00 96.62 190 MET A C 1
ATOM 1434 O O . MET A 1 190 ? -2.234 -0.190 6.042 1.00 96.62 190 MET A O 1
ATOM 1438 N N . MET A 1 191 ? -4.220 -0.039 7.044 1.00 97.19 191 MET A N 1
ATOM 1439 C CA . MET A 1 191 ? -3.979 -1.074 8.038 1.00 97.19 191 MET A CA 1
ATOM 1440 C C . MET A 1 191 ? -5.030 -2.170 7.893 1.00 97.19 191 MET A C 1
ATOM 1442 O O . MET A 1 191 ? -6.213 -1.885 7.702 1.00 97.19 191 MET A O 1
ATOM 1446 N N . TYR A 1 192 ? -4.619 -3.433 7.983 1.00 96.94 192 TYR A N 1
ATOM 1447 C CA . TYR A 1 192 ? -5.568 -4.540 7.993 1.00 96.94 192 TYR A CA 1
ATOM 1448 C C . TYR A 1 192 ? -6.336 -4.588 9.322 1.00 96.94 192 TYR A C 1
ATOM 1450 O O . TYR A 1 192 ? -5.739 -4.571 10.403 1.00 96.94 192 TYR A O 1
ATOM 1458 N N . VAL A 1 193 ? -7.665 -4.675 9.235 1.00 96.31 193 VAL A N 1
ATOM 1459 C CA . VAL A 1 193 ? -8.561 -4.731 10.394 1.00 96.31 193 VAL A CA 1
ATOM 1460 C C . VAL A 1 193 ? -9.345 -6.037 10.375 1.00 96.31 193 VAL A C 1
ATOM 1462 O O . VAL A 1 193 ? -10.231 -6.230 9.543 1.00 96.31 193 VAL A O 1
ATOM 1465 N N . GLU A 1 194 ? -9.061 -6.915 11.335 1.00 92.50 194 GLU A N 1
ATOM 1466 C CA . GLU A 1 194 ? -9.658 -8.255 11.420 1.00 92.50 194 GLU A CA 1
ATOM 1467 C C . GLU A 1 194 ? -11.193 -8.221 11.536 1.00 92.50 194 GLU A C 1
ATOM 1469 O O . GLU A 1 194 ? -11.878 -8.941 10.815 1.00 92.50 194 GLU A O 1
ATOM 1474 N N . ASP A 1 195 ? -11.748 -7.309 12.343 1.00 91.44 195 ASP A N 1
ATOM 1475 C CA . ASP A 1 195 ? -13.201 -7.117 12.532 1.00 91.44 195 ASP A CA 1
ATOM 1476 C C . ASP A 1 195 ? -13.955 -6.704 11.250 1.00 91.44 195 ASP A C 1
ATOM 1478 O O . ASP A 1 195 ? -15.197 -6.682 11.196 1.00 91.44 195 ASP A O 1
ATOM 1482 N N . VAL A 1 196 ? -13.208 -6.310 10.220 1.00 94.25 196 VAL A N 1
ATOM 1483 C CA . VAL A 1 196 ? -13.720 -5.931 8.900 1.00 94.25 196 VAL A CA 1
ATOM 1484 C C . VAL A 1 196 ? -13.276 -6.939 7.833 1.00 94.25 196 VAL A C 1
ATOM 1486 O O . VAL A 1 196 ? -13.965 -7.101 6.830 1.00 94.25 196 VAL A O 1
ATOM 1489 N N . GLY A 1 197 ? -12.162 -7.642 8.050 1.00 93.31 197 GLY A N 1
ATOM 1490 C CA . GLY A 1 197 ? -11.584 -8.598 7.108 1.00 93.31 197 GLY A CA 1
ATOM 1491 C C . GLY A 1 197 ? -10.964 -7.944 5.871 1.00 93.31 197 GLY A C 1
ATOM 1492 O O . GLY A 1 197 ? -10.886 -8.585 4.825 1.00 93.31 197 GLY A O 1
ATOM 1493 N N . ARG A 1 198 ? -10.576 -6.664 5.960 1.00 94.88 198 ARG A N 1
ATOM 1494 C CA . ARG A 1 198 ? -9.974 -5.891 4.861 1.00 94.88 198 ARG A CA 1
ATOM 1495 C C . ARG A 1 198 ? -9.056 -4.789 5.384 1.00 94.88 198 ARG A C 1
ATOM 1497 O O . ARG A 1 198 ? -9.053 -4.469 6.573 1.00 94.88 198 ARG A O 1
ATOM 1504 N N . PHE A 1 199 ? -8.318 -4.183 4.462 1.00 96.75 199 PHE A N 1
ATOM 1505 C CA . PHE A 1 199 ? -7.540 -2.973 4.704 1.00 96.75 199 PHE A CA 1
ATOM 1506 C C . PHE A 1 199 ? -8.438 -1.736 4.830 1.00 96.75 199 PHE A C 1
ATOM 1508 O O . PHE A 1 199 ? -9.367 -1.550 4.039 1.00 96.75 199 PHE A O 1
ATOM 1515 N N . VAL A 1 200 ? -8.143 -0.913 5.836 1.00 97.38 200 VAL A N 1
ATOM 1516 C CA . VAL A 1 200 ? -8.817 0.349 6.163 1.00 97.38 200 VAL A CA 1
ATOM 1517 C C . VAL A 1 200 ? -7.781 1.475 6.077 1.00 97.38 200 VAL A C 1
ATOM 1519 O O . VAL A 1 200 ? -6.698 1.319 6.647 1.00 97.38 200 VAL A O 1
ATOM 1522 N N . PRO A 1 201 ? -8.058 2.584 5.371 1.00 96.62 201 PRO A N 1
ATOM 1523 C CA . PRO A 1 201 ? -7.137 3.713 5.287 1.00 96.62 201 PRO A CA 1
ATOM 1524 C C . PRO A 1 201 ? -6.967 4.369 6.661 1.00 96.62 201 PRO A C 1
ATOM 1526 O O . PRO A 1 201 ? -7.936 4.524 7.399 1.00 96.62 201 PRO A O 1
ATOM 1529 N N . VAL A 1 202 ? -5.736 4.738 7.011 1.00 95.00 202 VAL A N 1
ATOM 1530 C CA . VAL A 1 202 ? -5.384 5.312 8.321 1.00 95.00 202 VAL A CA 1
ATOM 1531 C C . VAL A 1 202 ? -4.886 6.744 8.249 1.00 95.00 202 VAL A C 1
ATOM 1533 O O . VAL A 1 202 ? -4.911 7.447 9.250 1.00 95.00 202 VAL A O 1
ATOM 1536 N N . TYR A 1 203 ? -4.417 7.174 7.083 1.00 89.56 203 TYR A N 1
ATOM 1537 C CA . TYR A 1 203 ? -3.912 8.521 6.885 1.00 89.56 203 TYR A CA 1
ATOM 1538 C C . TYR A 1 203 ? -3.967 8.869 5.407 1.00 89.56 203 TYR A C 1
ATOM 1540 O O . TYR A 1 203 ? -3.539 8.073 4.565 1.00 89.56 203 TYR A O 1
ATOM 1548 N N . GLY A 1 204 ? -4.493 10.044 5.088 1.00 75.62 204 GLY A N 1
ATOM 1549 C CA . GLY A 1 204 ? -4.564 10.499 3.707 1.00 75.62 204 GLY A CA 1
ATOM 1550 C C . GLY A 1 204 ? -5.447 11.723 3.522 1.00 75.62 204 GLY A C 1
ATOM 1551 O O . GLY A 1 204 ? -6.465 11.878 4.193 1.00 75.62 204 GLY A O 1
ATOM 1552 N N . GLY A 1 205 ? -5.026 12.573 2.592 1.00 51.78 205 GLY A N 1
ATOM 1553 C CA . GLY A 1 205 ? -5.734 13.723 2.045 1.00 51.78 205 GLY A CA 1
ATOM 1554 C C . GLY A 1 205 ? -5.259 13.947 0.620 1.00 51.78 205 GLY A C 1
ATOM 1555 O O . GLY A 1 205 ? -4.041 13.761 0.395 1.00 51.78 205 GLY A O 1
#

Foldseek 3Di:
DDDDDDDDDDPPPDPPPPPPPPDLDPFQDWDWDKDWDWDPQQLPPGTKIWIKTWTDRGLLGKIKIKIFIGDPNDTQDIDIDICPQAQVCLCDQCSQHRRGHSSRSSCCCVPPNQVVPQKAQAAQDCPPPLNPCPDCFHQVNQQLCCCCPVQVDDSVRSNVQSVVQNVCSNVRSWMWGWADPHSPDTDQIWTNGPVRSHTGHRGDD

Radius of gyration: 23.94 Å; chains: 1; bounding box: 72×79×48 Å

Sequence (205 aa):
MPRGARSLAVLTGALLAGLSCRHVPPPETPLDATLERSVDVTGDGEPDRVVLYLEAISSHAPVHWLLEIEARGRIVFRYQSDDAALDSFFAEPGAVGNCKTYLECKRRYYLESILGGIVEPGPSDPDDPMFDPSGGASIHTVARDFLVEECGKSEAAAERIVKAMIERLQSGKGLLLNVPKSPIESLPAMMYVEDVGRFVPVYGG